Protein AF-T0HWP7-F1 (afdb_monomer)

Foldseek 3Di:
DQQQPDWDALVLLCVLLVHDSVVSVVCCVLVLADFPDFPPDDPTGGTHHLLSSLSSNQLSVVVVVVDDPVLSSQVSVLSVLLCVLCVVVLFALVLLLLLQVLQAQVVCVVVPHFDKAQPDDPPDDQDPPDDDPRSVCNRPDIDTDPDSVRSLCRSPVPDPGPDDSVSSPVSSNVSHYDCNVSSNSNSLSCCCSRPNLPDAFKKWWWAQDPVRDIDIFIDGPPPDTPPDDPDDDCVRRPHTDIGRSSVSSCSSVVGDHSLVVVLVVVQVVLCVLCVVVVFHWDWAADPDSVLHIDIGGPPDDVVVSVVSCVVVVHDDDDPPPPPDD

Mean predicted aligned error: 8.47 Å

Structure (mmCIF, N/CA/C/O backbone):
data_AF-T0HWP7-F1
#
_entry.id   AF-T0HWP7-F1
#
loop_
_atom_site.group_PDB
_atom_site.id
_atom_site.type_symbol
_atom_site.label_atom_id
_atom_site.label_alt_id
_atom_site.label_comp_id
_atom_site.label_asym_id
_atom_site.label_entity_id
_atom_site.label_seq_id
_atom_site.pdbx_PDB_ins_code
_atom_site.Cartn_x
_atom_site.Cartn_y
_atom_site.Cartn_z
_atom_site.occupancy
_atom_site.B_iso_or_equiv
_atom_site.auth_seq_id
_atom_site.auth_comp_id
_atom_site.auth_asym_id
_atom_site.auth_atom_id
_atom_site.pdbx_PDB_model_num
ATOM 1 N N . MET A 1 1 ? -1.488 -15.225 -18.944 1.00 59.91 1 MET A N 1
ATOM 2 C CA . MET A 1 1 ? -2.750 -14.907 -18.243 1.00 59.91 1 MET A CA 1
ATOM 3 C C . MET A 1 1 ? -2.489 -13.634 -17.464 1.00 59.91 1 MET A C 1
ATOM 5 O O . MET A 1 1 ? -1.463 -13.590 -16.804 1.00 59.91 1 MET A O 1
ATOM 9 N N . ASP A 1 2 ? -3.329 -12.610 -17.607 1.00 83.88 2 ASP A N 1
ATOM 10 C CA . ASP A 1 2 ? -3.208 -11.371 -16.826 1.00 83.88 2 ASP A CA 1
ATOM 11 C C . ASP A 1 2 ? -3.527 -11.678 -15.349 1.00 83.88 2 ASP A C 1
ATOM 13 O O . ASP A 1 2 ? -4.668 -12.066 -15.070 1.00 83.88 2 ASP A O 1
ATOM 17 N N . PRO A 1 3 ? -2.559 -11.558 -14.416 1.00 86.62 3 PRO A N 1
ATOM 18 C CA . PRO A 1 3 ? -2.779 -11.906 -13.016 1.00 86.62 3 PRO A CA 1
ATOM 19 C C . PRO A 1 3 ? -3.912 -11.112 -12.358 1.00 86.62 3 PRO A C 1
ATOM 21 O O . PRO A 1 3 ? -4.609 -11.613 -11.481 1.00 86.62 3 PRO A O 1
ATOM 24 N N . ILE A 1 4 ? -4.137 -9.881 -12.820 1.00 87.56 4 ILE A N 1
ATOM 25 C CA . ILE A 1 4 ? -5.037 -8.910 -12.192 1.00 87.56 4 ILE A CA 1
ATOM 26 C C . ILE A 1 4 ? -6.515 -9.240 -12.450 1.00 87.56 4 ILE A C 1
ATOM 28 O O . ILE A 1 4 ? -7.393 -8.844 -11.675 1.00 87.56 4 ILE A O 1
ATOM 32 N N . ARG A 1 5 ? -6.788 -9.951 -13.551 1.00 86.94 5 ARG A N 1
ATOM 33 C CA . ARG A 1 5 ? -8.136 -10.328 -14.015 1.00 86.94 5 ARG A CA 1
ATOM 34 C C . ARG A 1 5 ? -8.455 -11.805 -13.796 1.00 86.94 5 ARG A C 1
ATOM 36 O O . ARG A 1 5 ? -9.575 -12.234 -14.059 1.00 86.94 5 ARG A O 1
ATOM 43 N N . ALA A 1 6 ? -7.470 -12.594 -13.380 1.00 91.25 6 ALA A N 1
ATOM 44 C CA . ALA A 1 6 ? -7.630 -14.022 -13.189 1.00 91.25 6 ALA A CA 1
ATOM 45 C C . ALA A 1 6 ? -8.277 -14.351 -11.839 1.00 91.25 6 ALA A C 1
ATOM 47 O O . ALA A 1 6 ? -8.068 -13.673 -10.835 1.00 91.25 6 ALA A O 1
ATOM 48 N N . LEU A 1 7 ? -9.020 -15.457 -11.832 1.00 94.62 7 LEU A N 1
ATOM 49 C CA . LEU A 1 7 ? -9.560 -16.073 -10.632 1.00 94.62 7 LEU A CA 1
ATOM 50 C C . LEU A 1 7 ? -8.905 -17.435 -10.401 1.00 94.62 7 LEU A C 1
ATOM 52 O O . LEU A 1 7 ? -8.992 -18.353 -11.222 1.00 94.62 7 LEU A O 1
ATOM 56 N N . TYR A 1 8 ? -8.274 -17.569 -9.245 1.00 95.25 8 TYR A N 1
ATOM 57 C CA . TYR A 1 8 ? -7.445 -18.697 -8.863 1.00 95.25 8 TYR A CA 1
ATOM 58 C C . TYR A 1 8 ? -8.254 -19.737 -8.092 1.00 95.25 8 TYR A C 1
ATOM 60 O O . TYR A 1 8 ? -9.066 -19.412 -7.226 1.00 95.25 8 TYR A O 1
ATOM 68 N N . THR A 1 9 ? -8.038 -21.017 -8.391 1.00 94.56 9 THR A N 1
ATOM 69 C CA . THR A 1 9 ? -8.484 -22.104 -7.510 1.00 94.56 9 THR A CA 1
ATOM 70 C C . THR A 1 9 ? -7.652 -22.117 -6.235 1.00 94.56 9 THR A C 1
ATOM 72 O O . THR A 1 9 ? -6.517 -21.646 -6.211 1.00 94.56 9 THR A O 1
ATOM 75 N N . ARG A 1 10 ? -8.160 -22.773 -5.188 1.00 94.19 10 ARG A N 1
ATOM 76 C CA . ARG A 1 10 ? -7.383 -23.034 -3.968 1.00 94.19 10 ARG A CA 1
ATOM 77 C C . ARG A 1 10 ? -6.033 -23.710 -4.252 1.00 94.19 10 ARG A C 1
ATOM 79 O O . ARG A 1 10 ? -5.033 -23.330 -3.662 1.00 94.19 10 ARG A O 1
ATOM 86 N N . GLN A 1 11 ? -5.985 -24.653 -5.195 1.00 94.31 11 GLN A N 1
ATOM 87 C CA . GLN A 1 11 ? -4.734 -25.308 -5.591 1.00 94.31 11 GLN A CA 1
ATOM 88 C C . GLN A 1 11 ? -3.742 -24.318 -6.219 1.00 94.31 11 GLN A C 1
ATOM 90 O O . GLN A 1 11 ? -2.557 -24.355 -5.905 1.00 94.31 11 GLN A O 1
ATOM 95 N N . GLN A 1 12 ? -4.215 -23.412 -7.080 1.00 96.06 12 GLN A N 1
ATOM 96 C CA . GLN A 1 12 ? -3.364 -22.376 -7.671 1.00 96.06 12 GLN A CA 1
ATOM 97 C C . GLN A 1 12 ? -2.860 -21.391 -6.611 1.00 96.06 12 GLN A C 1
ATOM 99 O O . GLN A 1 12 ? -1.676 -21.066 -6.622 1.00 96.06 12 GLN A O 1
ATOM 104 N N . VAL A 1 13 ? -3.716 -20.986 -5.663 1.00 96.94 13 VAL A N 1
ATOM 105 C CA . VAL A 1 13 ? -3.302 -20.191 -4.493 1.00 96.94 13 VAL A CA 1
ATOM 106 C C . VAL A 1 13 ? -2.197 -20.922 -3.723 1.00 96.94 13 VAL A C 1
ATOM 108 O O . VAL A 1 13 ? -1.186 -20.312 -3.397 1.00 96.94 13 VAL A O 1
ATOM 111 N N . GLY A 1 14 ? -2.339 -22.230 -3.485 1.00 96.62 14 GLY A N 1
ATOM 112 C CA . GLY A 1 14 ? -1.339 -23.041 -2.779 1.00 96.62 14 GLY A CA 1
ATOM 113 C C . GLY A 1 14 ? 0.001 -23.113 -3.492 1.00 96.62 14 GLY A C 1
ATOM 114 O O . GLY A 1 14 ? 1.039 -22.909 -2.866 1.00 96.62 14 GLY A O 1
ATOM 115 N N . ASN A 1 15 ? -0.018 -23.309 -4.810 1.00 96.62 15 ASN A N 1
ATOM 116 C CA . ASN A 1 15 ? 1.197 -23.329 -5.621 1.00 96.62 15 ASN A CA 1
ATOM 117 C C . ASN A 1 15 ? 1.919 -21.972 -5.609 1.00 96.62 15 ASN A C 1
ATOM 119 O O . ASN A 1 15 ? 3.141 -21.937 -5.497 1.00 96.62 15 ASN A O 1
ATOM 123 N N . LEU A 1 16 ? 1.171 -20.868 -5.702 1.00 96.50 16 LEU A N 1
ATOM 124 C CA . LEU A 1 16 ? 1.720 -19.509 -5.731 1.00 96.50 16 LEU A CA 1
ATOM 125 C C . LEU A 1 16 ? 2.228 -19.049 -4.354 1.00 96.50 16 LEU A C 1
ATOM 127 O O . LEU A 1 16 ? 3.315 -18.488 -4.247 1.00 96.50 16 LEU A O 1
ATOM 131 N N . ALA A 1 17 ? 1.471 -19.316 -3.287 1.00 96.00 17 ALA A N 1
ATOM 132 C CA . ALA A 1 17 ? 1.808 -18.909 -1.921 1.00 96.00 17 ALA A CA 1
ATOM 133 C C . ALA A 1 17 ? 2.741 -19.898 -1.190 1.00 96.00 17 ALA A C 1
ATOM 135 O O . ALA A 1 17 ? 3.241 -19.593 -0.106 1.00 96.00 17 ALA A O 1
ATOM 136 N N . GLY A 1 18 ? 2.978 -21.088 -1.754 1.00 95.12 18 GLY A N 1
ATOM 137 C CA . GLY A 1 18 ? 3.768 -22.148 -1.124 1.00 95.12 18 GLY A CA 1
ATOM 138 C C . GLY A 1 18 ? 3.076 -22.764 0.097 1.00 95.12 18 GLY A C 1
ATOM 139 O O . GLY A 1 18 ? 3.716 -22.964 1.133 1.00 95.12 18 GLY A O 1
ATOM 140 N N . LEU A 1 19 ? 1.769 -23.023 -0.016 1.00 95.50 19 LEU A N 1
ATOM 141 C CA . LEU A 1 19 ? 0.903 -23.543 1.045 1.00 95.50 19 LEU A CA 1
ATOM 142 C C . LEU A 1 19 ? 0.190 -24.821 0.599 1.00 95.50 19 LEU A C 1
ATOM 144 O O . LEU A 1 19 ? -0.227 -24.946 -0.551 1.00 95.50 19 LEU A O 1
ATOM 148 N N . ASP A 1 20 ? 0.018 -25.765 1.523 1.00 94.62 20 ASP A N 1
ATOM 149 C CA . ASP A 1 20 ? -0.709 -27.002 1.258 1.00 94.62 20 ASP A CA 1
ATOM 150 C C . ASP A 1 20 ? -2.237 -26.793 1.265 1.00 94.62 20 ASP A C 1
ATOM 152 O O . ASP A 1 20 ? -2.773 -25.869 1.887 1.00 94.62 20 ASP A O 1
ATOM 156 N N . ASP A 1 21 ? -2.957 -27.689 0.584 1.00 91.75 21 ASP A N 1
ATOM 157 C CA . ASP A 1 21 ? -4.413 -27.596 0.415 1.00 91.75 21 ASP A CA 1
ATOM 158 C C . ASP A 1 21 ? -5.177 -27.667 1.749 1.00 91.75 21 ASP A C 1
ATOM 160 O O . ASP A 1 21 ? -6.214 -27.017 1.904 1.00 91.75 21 ASP A O 1
ATOM 164 N N . THR A 1 22 ? -4.648 -28.401 2.736 1.00 92.75 22 THR A N 1
ATOM 165 C CA . THR A 1 22 ? -5.267 -28.539 4.063 1.00 92.75 22 THR A CA 1
ATOM 166 C C . THR A 1 22 ? -5.213 -27.214 4.812 1.00 92.75 22 THR A C 1
ATOM 168 O O . THR A 1 22 ? -6.241 -26.763 5.325 1.00 92.75 22 THR A O 1
ATOM 171 N N . THR A 1 23 ? -4.051 -26.554 4.813 1.00 94.50 23 THR A N 1
ATOM 172 C CA . THR A 1 23 ? -3.875 -25.209 5.378 1.00 94.50 23 THR A CA 1
ATOM 173 C C . THR A 1 23 ? -4.835 -24.213 4.730 1.00 94.50 23 THR A C 1
ATOM 175 O O . THR A 1 23 ? -5.561 -23.512 5.433 1.00 94.50 23 THR A O 1
ATOM 178 N N . LEU A 1 24 ? -4.918 -24.187 3.398 1.00 94.44 24 LEU A N 1
ATOM 179 C CA . LEU A 1 24 ? -5.794 -23.247 2.692 1.00 94.44 24 LEU A CA 1
ATOM 180 C C . LEU A 1 24 ? -7.282 -23.526 2.911 1.00 94.44 24 LEU A C 1
ATOM 182 O O . LEU A 1 24 ? -8.083 -22.593 3.024 1.00 94.44 24 LEU A O 1
ATOM 186 N N . ASN A 1 25 ? -7.676 -24.799 2.978 1.00 92.19 25 ASN A N 1
ATOM 187 C CA . ASN A 1 25 ? -9.049 -25.180 3.286 1.00 92.19 25 ASN A CA 1
ATOM 188 C C . ASN A 1 25 ? -9.436 -24.737 4.701 1.00 92.19 25 ASN A C 1
ATOM 190 O O . ASN A 1 25 ? -10.521 -24.188 4.897 1.00 92.19 25 ASN A O 1
ATOM 194 N N . TYR A 1 26 ? -8.530 -24.932 5.662 1.00 93.19 26 TYR A N 1
ATOM 195 C CA . TYR A 1 26 ? -8.703 -24.465 7.030 1.00 93.19 26 TYR A CA 1
ATOM 196 C C . TYR A 1 26 ? -8.826 -22.940 7.086 1.00 93.19 26 TYR A C 1
ATOM 198 O O . TYR A 1 26 ? -9.815 -22.433 7.601 1.00 93.19 26 TYR A O 1
ATOM 206 N N . TRP A 1 27 ? -7.908 -22.199 6.466 1.00 95.31 27 TRP A N 1
ATOM 207 C CA . TRP A 1 27 ? -7.947 -20.732 6.434 1.00 95.31 27 TRP A CA 1
ATOM 208 C C . TRP A 1 27 ? -9.203 -20.174 5.774 1.00 95.31 27 TRP A C 1
ATOM 210 O O . TRP A 1 27 ? -9.768 -19.205 6.268 1.00 95.31 27 TRP A O 1
ATOM 220 N N . SER A 1 28 ? -9.689 -20.821 4.713 1.00 92.69 28 SER A N 1
ATOM 221 C CA . SER A 1 28 ? -10.958 -20.439 4.085 1.00 92.69 28 SER A CA 1
ATOM 222 C C . SER A 1 28 ? -12.162 -20.672 5.006 1.00 92.69 28 SER A C 1
ATOM 224 O O . SER A 1 28 ? -13.155 -19.961 4.912 1.00 92.69 28 SER A O 1
ATOM 226 N N . ARG A 1 29 ? -12.123 -21.701 5.866 1.00 90.62 29 ARG A N 1
ATOM 227 C CA . ARG A 1 29 ? -13.188 -21.974 6.847 1.00 90.62 29 ARG A CA 1
ATOM 228 C C . ARG A 1 29 ? -13.141 -20.998 8.020 1.00 90.62 29 ARG A C 1
ATOM 230 O O . ARG A 1 29 ? -14.188 -20.579 8.491 1.00 90.62 29 ARG A O 1
ATOM 237 N N . GLU A 1 30 ? -11.940 -20.639 8.459 1.00 90.62 30 GLU A N 1
ATOM 238 C CA . GLU A 1 30 ? -11.712 -19.711 9.571 1.00 90.62 30 GLU A CA 1
ATOM 239 C C . GLU A 1 30 ? -11.769 -18.227 9.153 1.00 90.62 30 GLU A C 1
ATOM 241 O O . GLU A 1 30 ? -11.518 -17.356 9.982 1.00 90.62 30 GLU A O 1
ATOM 246 N N . GLY A 1 31 ? -12.075 -17.929 7.883 1.00 90.75 31 GLY A N 1
ATOM 247 C CA . GLY A 1 31 ? -12.238 -16.563 7.373 1.00 90.75 31 GLY A CA 1
ATOM 248 C C . GLY A 1 31 ? -10.934 -15.798 7.119 1.00 90.75 31 GLY A C 1
ATOM 249 O O . GLY A 1 31 ? -10.976 -14.602 6.863 1.00 90.75 31 GLY A O 1
ATOM 250 N N . LEU A 1 32 ? -9.776 -16.466 7.165 1.00 95.31 32 LEU A N 1
ATOM 251 C CA . LEU A 1 32 ? -8.483 -15.841 6.855 1.00 95.31 32 LEU A CA 1
ATOM 252 C C . LEU A 1 32 ? -8.343 -15.546 5.356 1.00 95.31 32 LEU A C 1
ATOM 254 O O . LEU A 1 32 ? -7.693 -14.574 4.977 1.00 95.31 32 LEU A O 1
ATOM 258 N N . LEU A 1 33 ? -8.948 -16.392 4.518 1.00 95.19 33 LEU A N 1
ATOM 259 C CA . LEU A 1 33 ? -9.044 -16.208 3.072 1.00 95.19 33 LEU A CA 1
ATOM 260 C C . LEU A 1 33 ? -10.508 -16.165 2.660 1.00 95.19 33 LEU A C 1
ATOM 262 O O . LEU A 1 33 ? -11.283 -17.054 3.022 1.00 95.19 33 LEU A O 1
ATOM 266 N N . VAL A 1 34 ? -10.861 -15.164 1.862 1.00 94.31 34 VAL A N 1
ATOM 267 C CA . VAL A 1 34 ? -12.236 -14.925 1.426 1.00 94.31 34 VAL A CA 1
ATOM 268 C C . VAL A 1 34 ? -12.316 -15.163 -0.080 1.00 94.31 34 VAL A C 1
ATOM 270 O O . VAL A 1 34 ? -11.575 -14.533 -0.829 1.00 94.31 34 VAL A O 1
ATOM 273 N N . PRO A 1 35 ? -13.155 -16.094 -0.565 1.00 93.12 35 PRO A N 1
ATOM 274 C CA . PRO A 1 35 ? -13.319 -16.286 -1.999 1.00 93.12 35 PRO A CA 1
ATOM 275 C C . PRO A 1 35 ? -14.031 -15.081 -2.626 1.00 93.12 35 PRO A C 1
ATOM 277 O O . PRO A 1 35 ? -15.048 -14.625 -2.111 1.00 93.12 35 PRO A O 1
ATOM 280 N N . THR A 1 36 ? -13.519 -14.612 -3.761 1.00 91.25 36 THR A N 1
ATOM 281 C CA . THR A 1 36 ? -14.134 -13.563 -4.587 1.00 91.25 36 THR A CA 1
ATOM 282 C C . THR A 1 36 ? -15.396 -14.084 -5.279 1.00 91.25 36 THR A C 1
ATOM 284 O O . THR A 1 36 ? -16.384 -13.367 -5.397 1.00 91.25 36 THR A O 1
ATOM 287 N N . GLU A 1 37 ? -15.386 -15.352 -5.704 1.00 87.56 37 GLU A N 1
ATOM 288 C CA . GLU A 1 37 ? -16.535 -16.007 -6.334 1.00 87.56 37 GLU A CA 1
ATOM 289 C C . GLU A 1 37 ? -16.709 -17.461 -5.870 1.00 87.56 37 GLU A C 1
ATOM 291 O O . GLU A 1 37 ? -15.764 -18.156 -5.473 1.00 87.56 37 GLU A O 1
ATOM 296 N N . GLY A 1 38 ? -17.947 -17.943 -5.990 1.00 81.94 38 GLY A N 1
ATOM 297 C CA . GLY A 1 38 ? -18.329 -19.319 -5.696 1.00 81.94 38 GLY A CA 1
ATOM 298 C C . GLY A 1 38 ? -18.411 -19.645 -4.202 1.00 81.94 38 GLY A C 1
ATOM 299 O O . GLY A 1 38 ? -18.371 -18.777 -3.337 1.00 81.94 38 GLY A O 1
ATOM 300 N N . GLY A 1 39 ? -18.566 -20.931 -3.880 1.00 66.25 39 GLY A N 1
ATOM 301 C CA . GLY A 1 39 ? -18.671 -21.402 -2.493 1.00 66.25 39 GLY A CA 1
ATOM 302 C C . GLY A 1 39 ? -20.087 -21.420 -1.903 1.00 66.25 39 GLY A C 1
ATOM 303 O O . GLY A 1 39 ? -20.254 -21.902 -0.782 1.00 66.25 39 GLY A O 1
ATOM 304 N N . SER A 1 40 ? -21.104 -20.984 -2.652 1.00 59.75 40 SER A N 1
ATOM 305 C CA . SER A 1 40 ? -22.521 -21.198 -2.343 1.00 59.75 40 SER A CA 1
ATOM 306 C C . SER A 1 40 ? -23.052 -22.428 -3.101 1.00 59.75 40 SER A C 1
ATOM 308 O O . SER A 1 40 ? -23.229 -22.415 -4.316 1.00 59.75 40 SER A O 1
ATOM 310 N N . GLY A 1 41 ? -23.293 -23.528 -2.380 1.00 58.16 41 GLY A N 1
ATOM 311 C CA . GLY A 1 41 ? -23.920 -24.744 -2.921 1.00 58.16 41 GLY A CA 1
ATOM 312 C C . GLY A 1 41 ? -22.966 -25.847 -3.408 1.00 58.16 41 GLY A C 1
ATOM 313 O O . GLY A 1 41 ? -21.743 -25.704 -3.454 1.00 58.16 41 GLY A O 1
ATOM 314 N N . ARG A 1 42 ? -23.546 -27.009 -3.742 1.00 46.06 42 ARG A N 1
ATOM 315 C CA . ARG A 1 42 ? -22.821 -28.211 -4.196 1.00 46.06 42 ARG A CA 1
ATOM 316 C C . ARG A 1 42 ? -22.294 -27.990 -5.622 1.00 46.06 42 ARG A C 1
ATOM 318 O O . ARG A 1 42 ? -23.080 -27.724 -6.520 1.00 46.06 42 ARG A O 1
ATOM 325 N N . GLY A 1 43 ? -20.980 -28.119 -5.823 1.00 63.41 43 GLY A N 1
ATOM 326 C CA . GLY A 1 43 ? -20.327 -27.989 -7.139 1.00 63.41 43 GLY A CA 1
ATOM 327 C C . GLY A 1 43 ? -19.787 -26.593 -7.477 1.00 63.41 43 GLY A C 1
ATOM 328 O O . GLY A 1 43 ? -19.094 -26.441 -8.478 1.00 63.41 43 GLY A O 1
ATOM 329 N N . SER A 1 44 ? -20.035 -25.583 -6.635 1.00 75.00 44 SER A N 1
ATOM 330 C CA . SER A 1 44 ? -19.475 -24.239 -6.815 1.00 75.00 44 SER A CA 1
ATOM 331 C C . SER A 1 44 ? -18.075 -24.153 -6.202 1.00 75.00 44 SER A C 1
ATOM 333 O O . SER A 1 44 ? -17.908 -24.032 -4.986 1.00 75.00 44 SER A O 1
ATOM 335 N N . HIS A 1 45 ? -17.046 -24.265 -7.042 1.00 84.81 45 HIS A N 1
ATOM 336 C CA . HIS A 1 45 ? -15.658 -24.164 -6.597 1.00 84.81 45 HIS A CA 1
ATOM 337 C C . HIS A 1 45 ? -15.320 -22.728 -6.187 1.00 84.81 45 HIS A C 1
ATOM 339 O O . HIS A 1 45 ? -15.509 -21.802 -6.970 1.00 84.81 45 HIS A O 1
ATOM 345 N N . ARG A 1 46 ? -14.764 -22.562 -4.980 1.00 91.38 46 ARG A N 1
ATOM 346 C CA . ARG A 1 46 ? -14.245 -21.277 -4.492 1.00 91.38 46 ARG A CA 1
ATOM 347 C C . ARG A 1 46 ? -13.137 -20.755 -5.404 1.00 91.38 46 ARG A C 1
ATOM 349 O O . ARG A 1 46 ? -12.221 -21.504 -5.762 1.00 91.38 46 ARG A O 1
ATOM 356 N N . ARG A 1 47 ? -13.224 -19.471 -5.727 1.00 94.19 47 ARG A N 1
ATOM 357 C CA . ARG A 1 47 ? -12.280 -18.735 -6.560 1.00 94.19 47 ARG A CA 1
ATOM 358 C C . ARG A 1 47 ? -11.776 -17.505 -5.823 1.00 94.19 47 ARG A C 1
ATOM 360 O O . ARG A 1 47 ? -12.538 -16.863 -5.112 1.00 94.19 47 ARG A O 1
ATOM 367 N N . PHE A 1 48 ? -10.501 -17.199 -6.002 1.00 95.38 48 PHE A N 1
ATOM 368 C CA . PHE A 1 48 ? -9.794 -16.141 -5.288 1.00 95.38 48 PHE A CA 1
ATOM 369 C C . PHE A 1 48 ? -9.144 -15.205 -6.299 1.00 95.38 48 PHE A C 1
ATOM 371 O O . PHE A 1 48 ? -8.572 -15.682 -7.275 1.00 95.38 48 PHE A O 1
ATOM 378 N N . ASP A 1 49 ? -9.220 -13.900 -6.092 1.00 95.50 49 ASP A N 1
ATOM 379 C CA . ASP A 1 49 ? -8.438 -12.941 -6.871 1.00 95.50 49 ASP A CA 1
ATOM 380 C C . ASP A 1 49 ? -6.963 -12.901 -6.423 1.00 95.50 49 ASP A C 1
ATOM 382 O O . ASP A 1 49 ? -6.538 -13.586 -5.486 1.00 95.50 49 ASP A O 1
ATOM 386 N N . PHE A 1 50 ? -6.158 -12.093 -7.112 1.00 96.00 50 PHE A N 1
ATOM 387 C CA . PHE A 1 50 ? -4.738 -11.942 -6.801 1.00 96.00 50 PHE A CA 1
ATOM 388 C C . PHE A 1 50 ? -4.475 -11.313 -5.419 1.00 96.00 50 PHE A C 1
ATOM 390 O O . PHE A 1 50 ? -3.427 -11.573 -4.828 1.00 96.00 50 PHE A O 1
ATOM 397 N N . VAL A 1 51 ? -5.405 -10.511 -4.882 1.00 96.62 51 VAL A N 1
ATOM 398 C CA . VAL A 1 51 ? -5.251 -9.876 -3.562 1.00 96.62 51 VAL A CA 1
ATOM 399 C C . VAL A 1 51 ? -5.287 -10.957 -2.490 1.00 96.62 51 VAL A C 1
ATOM 401 O O . VAL A 1 51 ? -4.429 -10.994 -1.611 1.00 96.62 51 VAL A O 1
ATOM 404 N N . GLN A 1 52 ? -6.206 -11.915 -2.618 1.00 97.25 52 GLN A N 1
ATOM 405 C CA . GLN A 1 52 ? -6.276 -13.073 -1.728 1.00 97.25 52 GLN A CA 1
ATOM 406 C C . GLN A 1 52 ? -5.046 -13.983 -1.842 1.00 97.25 52 GLN A C 1
ATOM 408 O O . GLN A 1 52 ? -4.616 -14.555 -0.839 1.00 97.25 52 GLN A O 1
ATOM 413 N N . VAL A 1 53 ? -4.434 -14.096 -3.028 1.00 97.75 53 VAL A N 1
ATOM 414 C CA . VAL A 1 53 ? -3.144 -14.796 -3.190 1.00 97.75 53 VAL A CA 1
ATOM 415 C C . VAL A 1 53 ? -2.038 -14.078 -2.402 1.00 97.75 53 VAL A C 1
ATOM 417 O O . VAL A 1 53 ? -1.280 -14.735 -1.687 1.00 97.75 53 VAL A O 1
ATOM 420 N N . ASN A 1 54 ? -1.975 -12.744 -2.468 1.00 97.69 54 ASN A N 1
ATOM 421 C CA . ASN A 1 54 ? -0.998 -11.946 -1.717 1.00 97.69 54 ASN A CA 1
ATOM 422 C C . ASN A 1 54 ? -1.202 -12.071 -0.202 1.00 97.69 54 ASN A C 1
ATOM 424 O O . ASN A 1 54 ? -0.241 -12.316 0.531 1.00 97.69 54 ASN A O 1
ATOM 428 N N . ILE A 1 55 ? -2.453 -12.002 0.264 1.00 98.00 55 ILE A N 1
ATOM 429 C CA . ILE A 1 55 ? -2.812 -12.238 1.670 1.00 98.00 55 ILE A CA 1
ATOM 430 C C . ILE A 1 55 ? -2.364 -13.637 2.111 1.00 98.00 55 ILE A C 1
ATOM 432 O O . ILE A 1 55 ? -1.723 -13.776 3.154 1.00 98.00 55 ILE A O 1
ATOM 436 N N . ALA A 1 56 ? -2.633 -14.674 1.310 1.00 98.06 56 ALA A N 1
ATOM 437 C CA . ALA A 1 56 ? -2.206 -16.038 1.617 1.00 98.06 56 ALA A CA 1
ATOM 438 C C . ALA A 1 56 ? -0.679 -16.147 1.747 1.00 98.06 56 ALA A C 1
ATOM 440 O O . ALA A 1 56 ? -0.187 -16.771 2.686 1.00 98.06 56 ALA A O 1
ATOM 441 N N . ALA A 1 57 ? 0.080 -15.516 0.848 1.00 97.75 57 ALA A N 1
ATOM 442 C CA . ALA A 1 57 ? 1.539 -15.532 0.888 1.00 97.75 57 ALA A CA 1
ATOM 443 C C . ALA A 1 57 ? 2.106 -14.828 2.135 1.00 97.75 57 ALA A C 1
ATOM 445 O O . ALA A 1 57 ? 3.023 -15.355 2.773 1.00 97.75 57 ALA A O 1
ATOM 446 N N . ILE A 1 58 ? 1.528 -13.684 2.520 1.00 97.31 58 ILE A N 1
ATOM 447 C CA . ILE A 1 58 ? 1.886 -12.936 3.736 1.00 97.31 58 ILE A CA 1
ATOM 448 C C . ILE A 1 58 ? 1.598 -13.767 4.991 1.00 97.31 58 ILE A C 1
ATOM 450 O O . ILE A 1 58 ? 2.504 -14.012 5.791 1.00 97.31 58 ILE A O 1
ATOM 454 N N . LEU A 1 59 ? 0.371 -14.278 5.136 1.00 97.44 59 LEU A N 1
ATOM 455 C CA . LEU A 1 59 ? -0.008 -15.145 6.259 1.00 97.44 59 LEU A CA 1
ATOM 456 C C . LEU A 1 59 ? 0.848 -16.421 6.295 1.00 97.44 59 LEU A C 1
ATOM 458 O O . LEU A 1 59 ? 1.187 -16.922 7.368 1.00 97.44 59 LEU A O 1
ATOM 462 N N . GLY A 1 60 ? 1.254 -16.925 5.127 1.00 96.38 60 GLY A N 1
ATOM 463 C CA . GLY A 1 60 ? 2.168 -18.054 4.986 1.00 96.38 60 GLY A CA 1
ATOM 464 C C . GLY A 1 60 ? 3.534 -17.800 5.613 1.00 96.38 60 GLY A C 1
ATOM 465 O O . GLY A 1 60 ? 4.068 -18.692 6.274 1.00 96.38 60 GLY A O 1
ATOM 466 N N . GLN A 1 61 ? 4.080 -16.589 5.464 1.00 95.25 61 GLN A N 1
ATOM 467 C CA . GLN A 1 61 ? 5.319 -16.209 6.146 1.00 95.25 61 GLN A CA 1
ATOM 468 C C . GLN A 1 61 ? 5.105 -16.069 7.653 1.00 95.25 61 GLN A C 1
ATOM 470 O O . GLN A 1 61 ? 5.869 -16.633 8.430 1.00 95.25 61 GLN A O 1
ATOM 475 N N . LEU A 1 62 ? 4.030 -15.405 8.081 1.00 94.38 62 LEU A N 1
ATOM 476 C CA . LEU A 1 62 ? 3.713 -15.220 9.501 1.00 94.38 62 LEU A CA 1
ATOM 477 C C . LEU A 1 62 ? 3.529 -16.544 10.251 1.00 94.38 62 LEU A C 1
ATOM 479 O O . LEU A 1 62 ? 4.041 -16.712 11.357 1.00 94.38 62 LEU A O 1
ATOM 483 N N . ARG A 1 63 ? 2.895 -17.535 9.619 1.00 93.81 63 ARG A N 1
ATOM 484 C CA . ARG A 1 63 ? 2.784 -18.889 10.173 1.00 93.81 63 ARG A CA 1
ATOM 485 C C . ARG A 1 63 ? 4.153 -19.529 10.428 1.00 93.81 63 ARG A C 1
ATOM 487 O O . ARG A 1 63 ? 4.306 -20.252 11.409 1.00 93.81 63 ARG A O 1
ATOM 494 N N . ARG A 1 64 ? 5.152 -19.285 9.569 1.00 91.62 64 ARG A N 1
ATOM 495 C CA . ARG A 1 64 ? 6.516 -19.830 9.732 1.00 91.62 64 ARG A CA 1
ATOM 496 C C . ARG A 1 64 ? 7.246 -19.229 10.932 1.00 91.62 64 ARG A C 1
ATOM 498 O O . ARG A 1 64 ? 8.093 -19.905 11.503 1.00 91.62 64 ARG A O 1
ATOM 505 N N . PHE A 1 65 ? 6.869 -18.021 11.349 1.00 89.12 65 PHE A N 1
ATOM 506 C CA . PHE A 1 65 ? 7.325 -17.402 12.597 1.00 89.12 65 PHE A CA 1
ATOM 507 C C . PHE A 1 65 ? 6.591 -17.925 13.846 1.00 89.12 65 PHE A C 1
ATOM 509 O O . PHE A 1 65 ? 6.828 -17.439 14.947 1.00 89.12 65 PHE A O 1
ATOM 516 N N . GLY A 1 66 ? 5.714 -18.926 13.704 1.00 89.06 66 GLY A N 1
ATOM 517 C CA . GLY A 1 66 ? 5.049 -19.582 14.830 1.00 89.06 66 GLY A CA 1
ATOM 518 C C . GLY A 1 66 ? 3.807 -18.857 15.346 1.00 89.06 66 GLY A C 1
ATOM 519 O O . GLY A 1 66 ? 3.330 -19.180 16.434 1.00 89.06 66 GLY A O 1
ATOM 520 N N . LEU A 1 67 ? 3.256 -17.901 14.588 1.00 90.62 67 LEU A N 1
ATOM 521 C CA . LEU A 1 67 ? 2.042 -17.196 15.001 1.00 90.62 67 LEU A CA 1
ATOM 522 C C . LEU A 1 67 ? 0.874 -18.175 15.094 1.00 90.62 67 LEU A C 1
ATOM 524 O O . LEU A 1 67 ? 0.592 -18.942 14.168 1.00 90.62 67 LEU A O 1
ATOM 528 N N . ASN A 1 68 ? 0.178 -18.139 16.230 1.00 89.31 68 ASN A N 1
ATOM 529 C CA . ASN A 1 68 ? -1.003 -18.963 16.428 1.00 89.31 68 ASN A CA 1
ATOM 530 C C . ASN A 1 68 ? -2.162 -18.476 15.539 1.00 89.31 68 ASN A C 1
ATOM 532 O O . ASN A 1 68 ? -2.180 -17.349 15.041 1.00 89.31 68 ASN A O 1
ATOM 536 N N . ILE A 1 69 ? -3.162 -19.338 15.349 1.00 89.69 69 ILE A N 1
ATOM 537 C CA . ILE A 1 69 ? -4.281 -19.041 14.450 1.00 89.69 69 ILE A CA 1
ATOM 538 C C . ILE A 1 69 ? -5.128 -17.843 14.895 1.00 89.69 69 ILE A C 1
ATOM 540 O O . ILE A 1 69 ? -5.672 -17.158 14.037 1.00 89.69 69 ILE A O 1
ATOM 544 N N . SER A 1 70 ? -5.236 -17.576 16.200 1.00 90.12 70 SER A N 1
ATOM 545 C CA . SER A 1 70 ? -6.011 -16.442 16.721 1.00 90.12 70 SER A CA 1
ATOM 546 C C . SER A 1 70 ? -5.376 -15.117 16.298 1.00 90.12 70 SER A C 1
ATOM 548 O O . SER A 1 70 ? -6.030 -14.270 15.694 1.00 90.12 70 SER A O 1
ATOM 550 N N . ILE A 1 71 ? -4.063 -14.999 16.503 1.00 91.50 71 ILE A N 1
ATOM 551 C CA . ILE A 1 71 ? -3.258 -13.839 16.106 1.00 91.50 71 ILE A CA 1
ATOM 552 C C . ILE A 1 71 ? -3.263 -13.678 14.579 1.00 91.50 71 ILE A C 1
ATOM 554 O O . ILE A 1 71 ? -3.481 -12.585 14.061 1.00 91.50 71 ILE A O 1
ATOM 558 N N . MET A 1 72 ? -3.103 -14.775 13.829 1.00 93.75 72 MET A N 1
ATOM 559 C CA . MET A 1 72 ? -3.208 -14.719 12.366 1.00 93.75 72 MET A CA 1
ATOM 560 C C . MET A 1 72 ? -4.600 -14.289 11.892 1.00 93.75 72 MET A C 1
ATOM 562 O O . MET A 1 72 ? -4.702 -13.605 10.880 1.00 93.75 72 MET A O 1
ATOM 566 N N . ARG A 1 73 ? -5.672 -14.668 12.601 1.00 93.88 73 ARG A N 1
ATOM 567 C CA . ARG A 1 73 ? -7.044 -14.264 12.269 1.00 93.88 73 ARG A CA 1
ATOM 568 C C . ARG A 1 73 ? -7.263 -12.775 12.491 1.00 93.88 73 ARG A C 1
ATOM 570 O O . ARG A 1 73 ? -7.860 -12.140 11.627 1.00 93.88 73 ARG A O 1
ATOM 577 N N . SER A 1 74 ? -6.779 -12.216 13.603 1.00 93.25 74 SER A N 1
ATOM 578 C CA . SER A 1 74 ? -6.907 -10.773 13.840 1.00 93.25 74 SER A CA 1
ATOM 579 C C . SER A 1 74 ? -6.135 -9.975 12.788 1.00 93.25 74 SER A C 1
ATOM 581 O O . SER A 1 74 ? -6.661 -8.999 12.259 1.00 93.25 74 SER A O 1
ATOM 583 N N . PHE A 1 75 ? -4.949 -10.448 12.383 1.00 95.69 75 PHE A N 1
ATOM 584 C CA . PHE A 1 75 ? -4.203 -9.810 11.298 1.00 95.69 75 PHE A CA 1
ATOM 585 C C . PHE A 1 75 ? -4.907 -9.953 9.951 1.00 95.69 75 PHE A C 1
ATOM 587 O O . PHE A 1 75 ? -5.036 -8.987 9.205 1.00 95.69 75 PHE A O 1
ATOM 594 N N . ALA A 1 76 ? -5.410 -11.152 9.645 1.00 96.62 76 ALA A N 1
ATOM 595 C CA . ALA A 1 76 ? -6.157 -11.394 8.422 1.00 96.62 76 ALA A CA 1
ATOM 596 C C . ALA A 1 76 ? -7.381 -10.479 8.333 1.00 96.62 76 ALA A C 1
ATOM 598 O O . ALA A 1 76 ? -7.628 -9.943 7.265 1.00 96.62 76 ALA A O 1
ATOM 599 N N . SER A 1 77 ? -8.092 -10.223 9.435 1.00 95.38 77 SER A N 1
ATOM 600 C CA . SER A 1 77 ? -9.211 -9.272 9.448 1.00 95.38 77 SER A CA 1
ATOM 601 C C . SER A 1 77 ? -8.801 -7.886 8.943 1.00 95.38 77 SER A C 1
ATOM 603 O O . SER A 1 77 ? -9.516 -7.302 8.134 1.00 95.38 77 SER A O 1
ATOM 605 N N . LEU A 1 78 ? -7.634 -7.387 9.361 1.00 95.56 78 LEU A N 1
ATOM 606 C CA . LEU A 1 78 ? -7.101 -6.103 8.902 1.00 95.56 78 LEU A CA 1
ATOM 607 C C . LEU A 1 78 ? -6.735 -6.136 7.406 1.00 95.56 78 LEU A C 1
ATOM 609 O O . LEU A 1 78 ? -7.036 -5.199 6.668 1.00 95.56 78 LEU A O 1
ATOM 613 N N . LEU A 1 79 ? -6.137 -7.235 6.935 1.00 97.31 79 LEU A N 1
ATOM 614 C CA . LEU A 1 79 ? -5.832 -7.429 5.512 1.00 97.31 79 LEU A CA 1
ATOM 615 C C . LEU A 1 79 ? -7.101 -7.527 4.650 1.00 97.31 79 LEU A C 1
ATOM 617 O O . LEU A 1 79 ? -7.135 -6.997 3.541 1.00 97.31 79 LEU A O 1
ATOM 621 N N . GLN A 1 80 ? -8.142 -8.197 5.147 1.00 96.75 80 GLN A N 1
ATOM 622 C CA . GLN A 1 80 ? -9.424 -8.324 4.454 1.00 96.75 80 GLN A CA 1
ATOM 623 C C . GLN A 1 80 ? -10.163 -6.986 4.411 1.00 96.75 80 GLN A C 1
ATOM 625 O O . GLN A 1 80 ? -10.746 -6.640 3.387 1.00 96.75 80 GLN A O 1
ATOM 630 N N . GLU A 1 81 ? -10.091 -6.196 5.481 1.00 95.75 81 GLU A N 1
ATOM 631 C CA . GLU A 1 81 ? -10.619 -4.834 5.494 1.00 95.75 81 GLU A CA 1
ATOM 632 C C . GLU A 1 81 ? -9.920 -3.946 4.455 1.00 95.75 81 GLU A C 1
ATOM 634 O O . GLU A 1 81 ? -10.586 -3.230 3.704 1.00 95.75 81 GLU A O 1
ATOM 639 N N . ALA A 1 82 ? -8.595 -4.055 4.341 1.00 96.38 82 ALA A N 1
ATOM 640 C CA . ALA A 1 82 ? -7.827 -3.375 3.304 1.00 96.38 82 ALA A CA 1
ATOM 641 C C . ALA A 1 82 ? -8.237 -3.824 1.893 1.00 96.38 82 ALA A C 1
ATOM 643 O O . ALA A 1 82 ? -8.510 -2.991 1.029 1.00 96.38 82 ALA A O 1
ATOM 644 N N . ALA A 1 83 ? -8.358 -5.134 1.661 1.00 95.50 83 ALA A N 1
ATOM 645 C CA . ALA A 1 83 ? -8.828 -5.670 0.386 1.00 95.50 83 ALA A CA 1
ATOM 646 C C . ALA A 1 83 ? -10.236 -5.164 0.024 1.00 95.50 83 ALA A C 1
ATOM 648 O O . ALA A 1 83 ? -10.490 -4.806 -1.127 1.00 95.50 83 ALA A O 1
ATOM 649 N N . GLN A 1 84 ? -11.138 -5.083 1.005 1.00 94.44 84 GLN A N 1
ATOM 650 C CA . GLN A 1 84 ? -12.498 -4.594 0.806 1.00 94.44 84 GLN A CA 1
ATOM 651 C C . GLN A 1 84 ? -12.526 -3.100 0.464 1.00 94.44 84 GLN A C 1
ATOM 653 O O . GLN A 1 84 ? -13.258 -2.708 -0.449 1.00 94.44 84 GLN A O 1
ATOM 658 N N . LEU A 1 85 ? -11.717 -2.287 1.157 1.00 93.94 85 LEU A N 1
ATOM 659 C CA . LEU A 1 85 ? -11.620 -0.837 0.963 1.00 93.94 85 LEU A CA 1
ATOM 660 C C . LEU A 1 85 ? -11.295 -0.477 -0.493 1.00 93.94 85 LEU A C 1
ATOM 662 O O . LEU A 1 85 ? -11.922 0.418 -1.051 1.00 93.94 85 LEU A O 1
ATOM 666 N N . GLY A 1 86 ? -10.365 -1.198 -1.122 1.00 89.38 86 GLY A N 1
ATOM 667 C CA . GLY A 1 86 ? -9.951 -0.942 -2.503 1.00 89.38 86 GLY A CA 1
ATOM 668 C C . GLY A 1 86 ? -10.554 -1.874 -3.558 1.00 89.38 86 GLY A C 1
ATOM 669 O O . GLY A 1 86 ? -10.151 -1.825 -4.720 1.00 89.38 86 GLY A O 1
ATOM 670 N N . SER A 1 87 ? -11.524 -2.718 -3.194 1.00 89.12 87 SER A N 1
ATOM 671 C CA . SER A 1 87 ? -12.111 -3.732 -4.089 1.00 89.12 87 SER A CA 1
ATOM 672 C C . SER A 1 87 ? -12.677 -3.156 -5.396 1.00 89.12 87 SER A C 1
ATOM 674 O O . SER A 1 87 ? -12.558 -3.784 -6.449 1.00 89.12 87 SER A O 1
ATOM 676 N N . ALA A 1 88 ? -1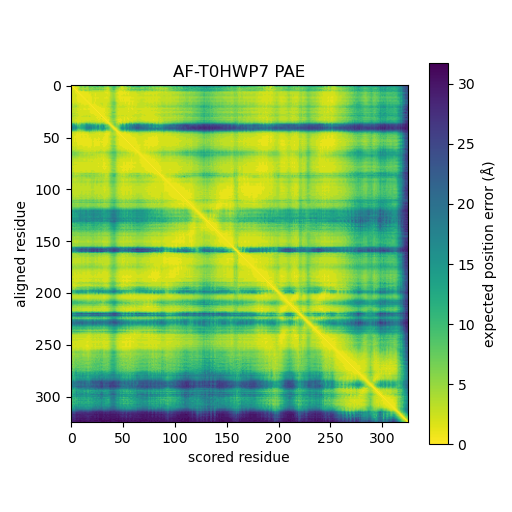3.230 -1.940 -5.349 1.00 86.44 88 ALA A N 1
ATOM 677 C CA . ALA A 1 88 ? -13.773 -1.236 -6.511 1.00 86.44 88 ALA A CA 1
ATOM 678 C C . ALA A 1 88 ? -12.699 -0.594 -7.411 1.00 86.44 88 ALA A C 1
ATOM 680 O O . ALA A 1 88 ? -13.010 -0.220 -8.539 1.00 86.44 88 ALA A O 1
ATOM 681 N N . ARG A 1 89 ? -11.446 -0.486 -6.937 1.00 86.62 89 ARG A N 1
ATOM 682 C CA . ARG A 1 89 ? -10.299 0.088 -7.669 1.00 86.62 89 ARG A CA 1
ATOM 683 C C . ARG A 1 89 ? -10.612 1.457 -8.298 1.00 86.62 89 ARG A C 1
ATOM 685 O O . ARG A 1 89 ? -10.252 1.709 -9.440 1.00 86.62 89 ARG A O 1
ATOM 692 N N . GLU A 1 90 ? -11.291 2.322 -7.542 1.00 91.31 90 GLU A N 1
ATOM 693 C CA . GLU A 1 90 ? -11.806 3.622 -8.013 1.00 91.31 90 GLU A CA 1
ATOM 694 C C . GLU A 1 90 ? -10.706 4.639 -8.358 1.00 91.31 90 GLU A C 1
ATOM 696 O O . GLU A 1 90 ? -10.924 5.502 -9.203 1.00 91.31 90 GLU A O 1
ATOM 701 N N . ILE A 1 91 ? -9.540 4.523 -7.719 1.00 92.19 91 ILE A N 1
ATOM 702 C CA . ILE A 1 91 ? -8.345 5.349 -7.937 1.00 92.19 91 ILE A CA 1
ATOM 703 C C . ILE A 1 91 ? -7.089 4.468 -7.972 1.00 92.19 91 ILE A C 1
ATOM 705 O O . ILE A 1 91 ? -7.121 3.291 -7.587 1.00 92.19 91 ILE A O 1
ATOM 709 N N . HIS A 1 92 ? -5.969 5.034 -8.407 1.00 89.62 92 HIS A N 1
ATOM 710 C CA . HIS A 1 92 ? -4.660 4.399 -8.371 1.00 89.62 92 HIS A CA 1
ATOM 711 C C . HIS A 1 92 ? -4.269 3.983 -6.935 1.00 89.62 92 HIS A C 1
ATOM 713 O O . HIS A 1 92 ? -4.510 4.732 -5.982 1.00 89.62 92 HIS A O 1
ATOM 719 N N . PRO A 1 93 ? -3.620 2.816 -6.731 1.00 88.69 93 PRO A N 1
ATOM 720 C CA . PRO A 1 93 ? -3.267 2.307 -5.400 1.00 88.69 93 PRO A CA 1
ATOM 721 C C . PRO A 1 93 ? -2.482 3.273 -4.506 1.00 88.69 93 PRO A C 1
ATOM 723 O O . PRO A 1 93 ? -2.713 3.305 -3.299 1.00 88.69 93 PRO A O 1
ATOM 726 N N . SER A 1 94 ? -1.598 4.096 -5.084 1.00 84.50 94 SER A N 1
ATOM 727 C CA . SER A 1 94 ? -0.833 5.116 -4.341 1.00 84.50 94 SER A CA 1
ATOM 728 C C . SER A 1 94 ? -1.704 6.179 -3.682 1.00 84.50 94 SER A C 1
ATOM 730 O O . SER A 1 94 ? -1.284 6.804 -2.710 1.00 84.50 94 SER A O 1
ATOM 732 N N . ASN A 1 95 ? -2.909 6.393 -4.207 1.00 90.19 95 ASN A N 1
ATOM 733 C CA . ASN A 1 95 ? -3.753 7.512 -3.822 1.00 90.19 95 ASN A CA 1
ATOM 734 C C . ASN A 1 95 ? -4.743 7.140 -2.718 1.00 90.19 95 ASN A C 1
ATOM 736 O O . ASN A 1 95 ? -5.307 8.032 -2.093 1.00 90.19 95 ASN A O 1
ATOM 740 N N . TYR A 1 96 ? -4.896 5.853 -2.386 1.00 92.56 96 TYR A N 1
ATOM 741 C CA . TYR A 1 96 ? -5.764 5.424 -1.284 1.00 92.56 96 TYR A CA 1
ATOM 742 C C . TYR A 1 96 ? -5.281 5.924 0.079 1.00 92.56 96 TYR A C 1
ATOM 744 O O . TYR A 1 96 ? -6.092 6.405 0.869 1.00 92.56 96 TYR A O 1
ATOM 752 N N . GLN A 1 97 ? -3.973 5.864 0.360 1.00 91.06 97 GLN A N 1
ATOM 753 C CA . GLN A 1 97 ? -3.435 6.406 1.614 1.00 91.06 97 GLN A CA 1
ATOM 754 C C . GLN A 1 97 ? -3.683 7.919 1.704 1.00 91.06 97 GLN A C 1
ATOM 756 O O . GLN A 1 97 ? -4.036 8.437 2.762 1.00 91.06 97 GLN A O 1
ATOM 761 N N . THR A 1 98 ? -3.528 8.626 0.586 1.00 91.94 98 THR A N 1
ATOM 762 C CA . THR A 1 98 ? -3.776 10.067 0.502 1.00 91.94 98 THR A CA 1
ATOM 763 C C . THR A 1 98 ? -5.253 10.402 0.675 1.00 91.94 98 THR A C 1
ATOM 765 O O . THR A 1 98 ? -5.568 11.301 1.447 1.00 91.94 98 THR A O 1
ATOM 768 N N . ALA A 1 99 ? -6.155 9.644 0.048 1.00 94.50 99 ALA A N 1
ATOM 769 C CA . ALA A 1 99 ? -7.594 9.785 0.235 1.00 94.50 99 ALA A CA 1
ATOM 770 C C . ALA A 1 99 ? -7.995 9.564 1.703 1.00 94.50 99 ALA A C 1
ATOM 772 O O . ALA A 1 99 ? -8.733 10.368 2.264 1.00 94.50 99 ALA A O 1
ATOM 773 N N . ALA A 1 100 ? -7.456 8.533 2.362 1.00 95.19 100 ALA A N 1
ATOM 774 C CA . ALA A 1 100 ? -7.709 8.291 3.782 1.00 95.19 100 ALA A CA 1
ATOM 775 C C . ALA A 1 100 ? -7.176 9.426 4.675 1.00 95.19 100 ALA A C 1
ATOM 777 O O . ALA A 1 100 ? -7.868 9.861 5.594 1.00 95.19 100 ALA A O 1
ATOM 778 N N . HIS A 1 101 ? -5.982 9.955 4.380 1.00 94.44 101 HIS A N 1
ATOM 779 C CA . HIS A 1 101 ? -5.428 11.093 5.116 1.00 94.44 101 HIS A CA 1
ATOM 780 C C . HIS A 1 101 ? -6.283 12.355 4.952 1.00 94.44 101 HIS A C 1
ATOM 782 O O . HIS A 1 101 ? -6.571 13.050 5.929 1.00 94.44 101 HIS A O 1
ATOM 788 N N . LEU A 1 102 ? -6.725 12.630 3.722 1.00 96.06 102 LEU A N 1
ATOM 789 C CA . LEU A 1 102 ? -7.630 13.732 3.419 1.00 96.06 102 LEU A CA 1
ATOM 790 C C . LEU A 1 102 ? -8.951 13.582 4.182 1.00 96.06 102 LEU A C 1
ATOM 792 O O . LEU A 1 102 ? -9.383 14.536 4.822 1.00 96.06 102 LEU A O 1
ATOM 796 N N . ALA A 1 103 ? -9.546 12.386 4.197 1.00 97.38 103 ALA A N 1
ATOM 797 C CA . ALA A 1 103 ? -10.785 12.111 4.923 1.00 97.38 103 ALA A CA 1
ATOM 798 C C . ALA A 1 103 ? -10.666 12.432 6.423 1.00 97.38 103 ALA A C 1
ATOM 800 O O . ALA A 1 103 ? -11.539 13.084 6.998 1.00 97.38 103 ALA A O 1
ATOM 801 N N . THR A 1 104 ? -9.554 12.043 7.055 1.00 96.81 104 THR A N 1
ATOM 802 C CA . THR A 1 104 ? -9.266 12.383 8.457 1.00 96.81 104 THR A CA 1
ATOM 803 C C . THR A 1 104 ? -9.158 13.890 8.665 1.00 96.81 104 THR A C 1
ATOM 805 O O . THR A 1 104 ? -9.754 14.430 9.599 1.00 96.81 104 THR A O 1
ATOM 808 N N . LYS A 1 105 ? -8.425 14.595 7.798 1.00 97.00 105 LYS A N 1
ATOM 809 C CA . LYS A 1 105 ? -8.211 16.045 7.912 1.00 97.00 105 LYS A CA 1
ATOM 810 C C . LYS A 1 105 ? -9.500 16.834 7.696 1.00 97.00 105 LYS A C 1
ATOM 812 O O . LYS A 1 105 ? -9.795 17.724 8.491 1.00 97.00 105 LYS A O 1
ATOM 817 N N . LEU A 1 106 ? -10.300 16.464 6.699 1.00 97.44 106 LEU A N 1
ATOM 818 C CA . LEU A 1 106 ? -11.617 17.056 6.471 1.00 97.44 106 LEU A CA 1
ATOM 819 C C . LEU A 1 106 ? -12.548 16.799 7.656 1.00 97.44 106 LEU A C 1
ATOM 821 O O . LEU A 1 106 ? -13.196 17.725 8.131 1.00 97.44 106 LEU A O 1
ATOM 825 N N . ASN A 1 107 ? -12.570 15.580 8.203 1.00 98.06 107 ASN A N 1
ATOM 826 C CA . ASN A 1 107 ? -13.380 15.287 9.383 1.00 98.06 107 ASN A CA 1
ATOM 827 C C . ASN A 1 107 ? -12.959 16.120 10.606 1.00 98.06 107 ASN A C 1
ATOM 829 O O . ASN A 1 107 ? -13.820 16.650 11.306 1.00 98.06 107 ASN A O 1
ATOM 833 N N . LEU A 1 108 ? -11.654 16.274 10.861 1.00 97.06 108 LEU A N 1
ATOM 834 C CA . LEU A 1 108 ? -11.151 17.133 11.941 1.00 97.06 108 LEU A CA 1
ATOM 835 C C . LEU A 1 108 ? -11.625 18.580 11.764 1.00 97.06 108 LEU A C 1
ATOM 837 O O . LEU A 1 108 ? -12.175 19.161 12.695 1.00 97.06 108 LEU A O 1
ATOM 841 N N . PHE A 1 109 ? -11.488 19.128 10.557 1.00 97.50 109 PHE A N 1
ATOM 842 C CA . PHE A 1 109 ? -11.949 20.479 10.246 1.00 97.50 109 PHE A CA 1
ATOM 843 C C . PHE A 1 109 ? -13.465 20.635 10.445 1.00 97.50 109 PHE A C 1
ATOM 845 O O . PHE A 1 109 ? -13.912 21.524 11.169 1.00 97.50 109 PHE A O 1
ATOM 852 N N . ARG A 1 110 ? -14.262 19.716 9.884 1.00 97.50 110 ARG A N 1
ATOM 853 C CA . ARG A 1 110 ? -15.734 19.700 9.987 1.00 97.50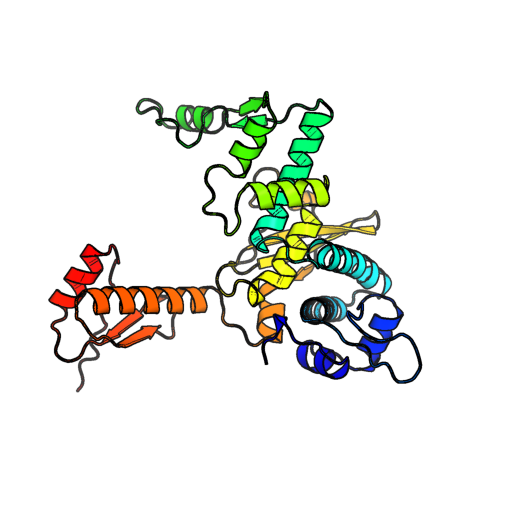 110 ARG A CA 1
ATOM 854 C C . ARG A 1 110 ? -16.239 19.558 11.421 1.00 97.50 110 ARG A C 1
ATOM 856 O O . ARG A 1 110 ? -17.317 20.048 11.742 1.00 97.50 110 ARG A O 1
ATOM 863 N N . THR A 1 111 ? -15.470 18.899 12.285 1.00 97.31 111 THR A N 1
ATOM 864 C CA . THR A 1 111 ? -15.789 18.735 13.714 1.00 97.31 111 THR A CA 1
ATOM 865 C C . THR A 1 111 ? -15.262 19.879 14.587 1.00 97.31 111 THR A C 1
ATOM 867 O O . THR A 1 111 ? -15.416 19.842 15.806 1.00 97.31 111 THR A O 1
ATOM 870 N N . GLY A 1 112 ? -14.692 20.925 13.977 1.00 95.69 112 GLY A N 1
ATOM 871 C CA . GLY A 1 112 ? -14.242 22.141 14.654 1.00 95.69 112 GLY A CA 1
ATOM 872 C C . GLY A 1 112 ? -12.821 22.070 15.218 1.00 95.69 112 GLY A C 1
ATOM 873 O O . GLY A 1 112 ? -12.401 22.992 15.916 1.00 95.69 112 GLY A O 1
ATOM 874 N N . ALA A 1 113 ? -12.064 21.007 14.931 1.00 96.75 113 ALA A N 1
ATOM 875 C CA . ALA A 1 113 ? -10.657 20.929 15.296 1.00 96.75 113 ALA A CA 1
ATOM 876 C C . ALA A 1 113 ? -9.793 21.724 14.303 1.00 96.75 113 ALA A C 1
ATOM 878 O O . ALA A 1 113 ? -9.976 21.655 13.086 1.00 96.75 113 ALA A O 1
ATOM 879 N N . ALA A 1 114 ? -8.805 22.456 14.822 1.00 95.12 114 ALA A N 1
ATOM 880 C CA . ALA A 1 114 ? -7.869 23.196 13.984 1.00 95.12 114 ALA A CA 1
ATOM 881 C C . ALA A 1 114 ? -6.979 22.233 13.182 1.00 95.12 114 ALA A C 1
ATOM 883 O O . ALA A 1 114 ? -6.216 21.447 13.748 1.00 95.12 114 ALA A O 1
ATOM 884 N N . VAL A 1 115 ? -7.038 22.330 11.854 1.00 96.19 115 VAL A N 1
ATOM 885 C CA . VAL A 1 115 ? -6.131 21.615 10.951 1.00 96.19 115 VAL A CA 1
ATOM 886 C C . VAL A 1 115 ? -4.996 22.549 10.566 1.00 96.19 115 VAL A C 1
ATOM 888 O O . VAL A 1 115 ? -5.206 23.535 9.869 1.00 96.19 115 VAL A O 1
ATOM 891 N N . MET A 1 116 ? -3.790 22.251 11.043 1.00 95.06 116 MET A N 1
ATOM 892 C CA . MET A 1 116 ? -2.605 23.054 10.748 1.00 95.06 116 MET A CA 1
ATOM 893 C C . MET A 1 116 ? -2.039 22.691 9.375 1.00 95.06 116 MET A C 1
ATOM 895 O O . MET A 1 116 ? -1.619 21.551 9.175 1.00 95.06 116 MET A O 1
ATOM 899 N N . ILE A 1 117 ? -1.973 23.676 8.485 1.00 93.50 117 ILE A N 1
ATOM 900 C CA . ILE A 1 117 ? -1.373 23.592 7.148 1.00 93.50 117 ILE A CA 1
ATOM 901 C C . ILE A 1 117 ? -0.132 24.499 7.077 1.00 93.50 117 ILE A C 1
ATOM 903 O O . ILE A 1 117 ? -0.001 25.410 7.908 1.00 93.50 117 ILE A O 1
ATOM 907 N N . PRO A 1 118 ? 0.802 24.278 6.136 1.00 91.31 118 PRO A N 1
ATOM 908 C CA . PRO A 1 118 ? 1.909 25.194 5.888 1.00 91.31 118 PRO A CA 1
ATOM 909 C C . PRO A 1 118 ? 1.406 26.627 5.699 1.00 91.31 118 PRO A C 1
ATOM 911 O O . PRO A 1 118 ? 0.429 26.886 4.997 1.00 91.31 118 PRO A O 1
ATOM 914 N N . LYS A 1 119 ? 2.064 27.577 6.365 1.00 91.19 119 LYS A N 1
ATOM 915 C CA . LYS A 1 119 ? 1.728 28.999 6.261 1.00 91.19 119 LYS A CA 1
ATOM 916 C C . LYS A 1 119 ? 2.049 29.537 4.871 1.00 91.19 119 LYS A C 1
ATOM 918 O O . LYS A 1 119 ? 1.289 30.354 4.356 1.00 91.19 119 LYS A O 1
ATOM 923 N N . HIS A 1 120 ? 3.157 29.066 4.312 1.00 87.94 120 HIS A N 1
ATOM 924 C CA . HIS A 1 120 ? 3.662 29.460 3.010 1.00 87.94 120 HIS A CA 1
ATOM 925 C C . HIS A 1 120 ? 3.258 28.427 1.974 1.00 87.94 120 HIS A C 1
ATOM 927 O O . HIS A 1 120 ? 3.447 27.222 2.176 1.00 87.94 120 HIS A O 1
ATOM 933 N N . HIS A 1 121 ? 2.688 28.899 0.869 1.00 80.06 121 HIS A N 1
ATOM 934 C CA . HIS A 1 121 ? 2.354 28.002 -0.223 1.00 80.06 121 HIS A CA 1
ATOM 935 C C . HIS A 1 121 ? 3.657 27.537 -0.876 1.00 80.06 121 HIS A C 1
ATOM 937 O O . HIS A 1 121 ? 4.614 28.290 -1.019 1.00 80.06 121 HIS A O 1
ATOM 943 N N . ARG A 1 122 ? 3.734 26.283 -1.306 1.00 72.00 122 ARG A N 1
ATOM 944 C CA . ARG A 1 122 ? 4.983 25.747 -1.879 1.00 72.00 122 ARG A CA 1
ATOM 945 C C . ARG A 1 122 ? 5.347 26.377 -3.234 1.00 72.00 122 ARG A C 1
ATOM 947 O O . ARG A 1 122 ? 6.497 26.263 -3.650 1.00 72.00 122 ARG A O 1
ATOM 954 N N . SER A 1 123 ? 4.389 27.017 -3.914 1.00 75.56 123 SER A N 1
ATOM 955 C CA . SER A 1 123 ? 4.632 27.837 -5.114 1.00 75.56 123 SER A CA 1
ATOM 956 C C . SER A 1 123 ? 4.948 29.306 -4.801 1.00 75.56 123 SER A C 1
ATOM 958 O O . SER A 1 123 ? 5.125 30.090 -5.730 1.00 75.56 123 SER A O 1
ATOM 960 N N . GLU A 1 124 ? 4.943 29.701 -3.525 1.00 83.19 124 GLU A N 1
ATOM 961 C CA . GLU A 1 124 ? 5.328 31.043 -3.092 1.00 83.19 124 GLU A CA 1
ATOM 962 C C . GLU A 1 124 ? 6.815 31.272 -3.384 1.00 83.19 124 GLU A C 1
ATOM 964 O O . GLU A 1 124 ? 7.644 30.362 -3.265 1.00 83.19 124 GLU A O 1
ATOM 969 N N . GLU A 1 125 ? 7.156 32.495 -3.791 1.00 84.44 125 GLU A N 1
ATOM 970 C CA . GLU A 1 125 ? 8.545 32.858 -4.041 1.00 84.44 125 GLU A CA 1
ATOM 971 C C . GLU A 1 125 ? 9.340 32.783 -2.736 1.00 84.44 125 GLU A C 1
ATOM 973 O O . GLU A 1 125 ? 8.970 33.359 -1.711 1.00 84.44 125 GLU A O 1
ATOM 978 N N . ARG A 1 126 ? 10.443 32.032 -2.768 1.00 86.06 126 ARG A N 1
ATOM 979 C CA . ARG A 1 126 ? 11.259 31.807 -1.577 1.00 86.06 126 ARG A CA 1
ATOM 980 C C . ARG A 1 126 ? 12.015 33.086 -1.214 1.00 86.06 126 ARG A C 1
ATOM 982 O O . ARG A 1 126 ? 12.656 33.671 -2.089 1.00 86.06 126 ARG A O 1
ATOM 989 N N . PRO A 1 127 ? 12.027 33.488 0.066 1.00 87.44 127 PRO A N 1
ATOM 990 C CA . PRO A 1 127 ? 12.782 34.651 0.504 1.00 87.44 127 PRO A CA 1
ATOM 991 C C . PRO A 1 127 ? 14.281 34.427 0.283 1.00 87.44 127 PRO A C 1
ATOM 993 O O . PRO A 1 127 ? 14.859 33.447 0.750 1.00 87.44 127 PRO A O 1
ATOM 996 N N . THR A 1 128 ? 14.923 35.354 -0.426 1.00 88.19 128 THR A N 1
ATOM 997 C CA . THR A 1 128 ? 16.347 35.268 -0.794 1.00 88.19 128 THR A CA 1
ATOM 998 C C . THR A 1 128 ? 17.289 35.723 0.319 1.00 88.19 128 THR A C 1
ATOM 1000 O O . THR A 1 128 ? 18.486 35.459 0.259 1.00 88.19 128 THR A O 1
ATOM 1003 N N . ASN A 1 129 ? 16.752 36.392 1.340 1.00 91.81 129 ASN A N 1
ATOM 1004 C CA . ASN A 1 129 ? 17.482 36.979 2.462 1.00 91.81 129 ASN A CA 1
ATOM 1005 C C . ASN A 1 129 ? 17.452 36.130 3.745 1.00 91.81 129 ASN A C 1
ATOM 1007 O O . ASN A 1 129 ? 18.095 36.503 4.725 1.00 91.81 129 ASN A O 1
ATOM 1011 N N . LEU A 1 130 ? 16.693 35.028 3.772 1.00 88.50 130 LEU A N 1
ATOM 1012 C CA . LEU A 1 130 ? 16.658 34.106 4.906 1.00 88.50 130 LEU A CA 1
ATOM 1013 C C . LEU A 1 130 ? 17.647 32.962 4.689 1.00 88.50 130 LEU A C 1
ATOM 1015 O O . LEU A 1 130 ? 17.672 32.330 3.632 1.00 88.50 130 LEU A O 1
ATOM 1019 N N . HIS A 1 131 ? 18.433 32.662 5.719 1.00 86.56 131 HIS A N 1
ATOM 1020 C CA . HIS A 1 131 ? 19.423 31.590 5.704 1.00 86.56 131 HIS A CA 1
ATOM 1021 C C . HIS A 1 131 ? 19.420 30.831 7.033 1.00 86.56 131 HIS A C 1
ATOM 1023 O O . HIS A 1 131 ? 19.000 31.363 8.062 1.00 86.56 131 HIS A O 1
ATOM 1029 N N . GLY A 1 132 ? 19.916 29.592 7.010 1.00 88.50 132 GLY A N 1
ATOM 1030 C CA . GLY A 1 132 ? 20.033 28.754 8.204 1.00 88.50 132 GLY A CA 1
ATOM 1031 C C . GLY A 1 132 ? 18.688 28.526 8.900 1.00 88.50 132 GLY A C 1
ATOM 1032 O O . GLY A 1 132 ? 17.676 28.289 8.244 1.00 88.50 132 GLY A O 1
ATOM 1033 N N . GLU A 1 133 ? 18.689 28.617 10.228 1.00 89.31 133 GLU A N 1
ATOM 1034 C CA . GLU A 1 133 ? 17.520 28.379 11.087 1.00 89.31 133 GLU A CA 1
ATOM 1035 C C . GLU A 1 133 ? 16.324 29.269 10.726 1.00 89.31 133 GLU A C 1
ATOM 1037 O O . GLU A 1 133 ? 15.215 28.769 10.593 1.00 89.31 133 GLU A O 1
ATOM 1042 N N . ALA A 1 134 ? 16.552 30.549 10.417 1.00 87.31 134 ALA A N 1
ATOM 1043 C CA . ALA A 1 134 ? 15.475 31.470 10.051 1.00 87.31 134 ALA A CA 1
ATOM 1044 C C . ALA A 1 134 ? 14.741 31.059 8.759 1.00 87.31 134 ALA A C 1
ATOM 1046 O O . ALA A 1 134 ? 13.539 31.288 8.624 1.00 87.31 134 ALA A O 1
ATOM 1047 N N . TYR A 1 135 ? 15.448 30.442 7.805 1.00 86.31 135 TYR A N 1
ATOM 1048 C CA . TYR A 1 135 ? 14.817 29.885 6.607 1.00 86.31 135 TYR A CA 1
ATOM 1049 C C . TYR A 1 135 ? 14.045 28.599 6.925 1.00 86.31 135 TYR A C 1
ATOM 1051 O O . TYR A 1 135 ? 12.940 28.409 6.419 1.00 86.31 135 TYR A O 1
ATOM 1059 N N . SER A 1 136 ? 14.595 27.738 7.785 1.00 84.62 136 SER A N 1
ATOM 1060 C CA . SER A 1 136 ? 13.904 26.532 8.257 1.00 84.62 136 SER A CA 1
ATOM 1061 C C . SER A 1 136 ? 12.613 26.870 9.009 1.00 84.62 136 SER A C 1
ATOM 1063 O O . SER A 1 136 ? 11.581 26.265 8.729 1.00 84.62 136 SER A O 1
ATOM 1065 N N . ASP A 1 137 ? 12.636 27.869 9.892 1.00 88.56 137 ASP A N 1
ATOM 1066 C CA . ASP A 1 137 ? 11.462 28.340 10.634 1.00 88.56 137 ASP A CA 1
ATOM 1067 C C . ASP A 1 137 ? 10.387 28.897 9.703 1.00 88.56 137 ASP A C 1
ATOM 1069 O O . ASP A 1 137 ? 9.205 28.589 9.858 1.00 88.56 137 ASP A O 1
ATOM 1073 N N . TRP A 1 138 ? 10.791 29.683 8.700 1.00 89.00 138 TRP A N 1
ATOM 1074 C CA . TRP A 1 138 ? 9.885 30.163 7.660 1.00 89.00 138 TRP A CA 1
ATOM 1075 C C . TRP A 1 138 ? 9.251 28.993 6.899 1.00 89.00 138 TRP A C 1
ATOM 1077 O O . TRP A 1 138 ? 8.032 28.935 6.763 1.00 89.00 138 TRP A O 1
ATOM 1087 N N . LEU A 1 139 ? 10.053 28.013 6.473 1.00 85.25 139 LEU A N 1
ATOM 1088 C CA . LEU A 1 139 ? 9.580 26.851 5.718 1.00 85.25 139 LEU A CA 1
ATOM 1089 C C . LEU A 1 139 ? 8.623 25.960 6.530 1.00 85.25 139 LEU A C 1
ATOM 1091 O O . LEU A 1 139 ? 7.687 25.389 5.973 1.00 85.25 139 LEU A O 1
ATOM 1095 N N . LEU A 1 140 ? 8.862 25.827 7.837 1.00 87.44 140 LEU A N 1
ATOM 1096 C CA . LEU A 1 140 ? 8.089 24.974 8.743 1.00 87.44 140 LEU A CA 1
ATOM 1097 C C . LEU A 1 140 ? 6.931 25.704 9.436 1.00 87.44 140 LEU A C 1
ATOM 1099 O O . LEU A 1 140 ? 6.161 25.062 10.157 1.00 87.44 140 LEU A O 1
ATOM 1103 N N . ALA A 1 141 ? 6.780 27.015 9.226 1.00 91.38 141 ALA A N 1
ATOM 1104 C CA . ALA A 1 141 ? 5.693 27.795 9.798 1.00 91.38 141 ALA A CA 1
ATOM 1105 C C . ALA A 1 141 ? 4.331 27.228 9.369 1.00 91.38 141 ALA A C 1
ATOM 1107 O O . ALA A 1 141 ? 4.095 26.942 8.194 1.00 91.38 141 ALA A O 1
ATOM 1108 N N . LYS A 1 142 ? 3.404 27.101 10.324 1.00 94.56 142 LYS A N 1
ATOM 1109 C CA . LYS A 1 142 ? 2.048 26.584 10.092 1.00 94.56 142 LYS A CA 1
ATOM 1110 C C . LYS A 1 142 ? 0.988 27.588 10.519 1.00 94.56 142 LYS A C 1
ATOM 1112 O O . LYS A 1 142 ? 1.212 28.402 11.412 1.00 94.56 142 LYS A O 1
ATOM 1117 N N . ARG A 1 143 ? -0.188 27.493 9.907 1.00 95.38 143 ARG A N 1
ATOM 1118 C CA . ARG A 1 143 ? -1.399 28.234 10.281 1.00 95.38 143 ARG A CA 1
ATOM 1119 C C . ARG A 1 143 ? -2.608 27.294 10.276 1.00 95.38 143 ARG A C 1
ATOM 1121 O O . ARG A 1 143 ? -2.557 26.278 9.584 1.00 95.38 143 ARG A O 1
ATOM 1128 N N . PRO A 1 144 ? -3.682 27.593 11.022 1.00 97.12 144 PRO A N 1
ATOM 1129 C CA . PRO A 1 144 ? -4.928 26.857 10.861 1.00 97.12 144 PRO A CA 1
ATOM 1130 C C . PRO A 1 144 ? -5.490 27.074 9.448 1.00 97.12 144 PRO A C 1
ATOM 1132 O O . PRO A 1 144 ? -5.404 28.175 8.894 1.00 97.12 144 PRO A O 1
ATOM 1135 N N . ALA A 1 145 ? -6.046 26.016 8.866 1.00 96.81 145 ALA A N 1
ATOM 1136 C CA . ALA A 1 145 ? -6.851 26.101 7.660 1.00 96.81 145 ALA A CA 1
ATOM 1137 C C . ALA A 1 145 ? -8.158 26.849 7.954 1.00 96.81 145 ALA A C 1
ATOM 1139 O O . ALA A 1 145 ? -8.758 26.675 9.015 1.00 96.81 145 ALA A O 1
ATOM 1140 N N . GLU A 1 146 ? -8.594 27.667 7.002 1.00 96.94 146 GLU A N 1
ATOM 1141 C CA . GLU A 1 146 ? -9.838 28.445 7.084 1.00 96.94 146 GLU A CA 1
ATOM 1142 C C . GLU A 1 146 ? -10.959 27.820 6.247 1.00 96.94 146 GLU A C 1
ATOM 1144 O O . GLU A 1 146 ? -12.136 28.071 6.498 1.00 96.94 146 GLU A O 1
ATOM 1149 N N . THR A 1 147 ? -10.600 26.999 5.257 1.00 97.25 147 THR A N 1
ATOM 1150 C CA . THR A 1 147 ? -11.532 26.323 4.350 1.00 97.25 147 THR A CA 1
ATOM 1151 C C . THR A 1 147 ? -11.076 24.892 4.070 1.00 97.25 147 THR A C 1
ATOM 1153 O O . THR A 1 147 ? -9.891 24.571 4.191 1.00 97.25 147 THR A O 1
ATOM 1156 N N . GLU A 1 148 ? -12.008 24.033 3.649 1.00 96.56 148 GLU A N 1
ATOM 1157 C CA . GLU A 1 148 ? -11.686 22.675 3.183 1.00 96.56 148 GLU A CA 1
ATOM 1158 C C . GLU A 1 148 ? -10.784 22.697 1.946 1.00 96.56 148 GLU A C 1
ATOM 1160 O O . GLU A 1 148 ? -9.860 21.893 1.856 1.00 96.56 148 GLU A O 1
ATOM 1165 N N . ASP A 1 149 ? -10.975 23.664 1.044 1.00 95.06 149 ASP A N 1
ATOM 1166 C CA . ASP A 1 149 ? -10.145 23.813 -0.155 1.00 95.06 149 ASP A CA 1
ATOM 1167 C C . ASP A 1 149 ? -8.665 24.011 0.187 1.00 95.06 149 ASP A C 1
ATOM 1169 O O . ASP A 1 149 ? -7.807 23.443 -0.477 1.00 95.06 149 ASP A O 1
ATOM 1173 N N . GLN A 1 150 ? -8.349 24.748 1.260 1.00 94.31 150 GLN A N 1
ATOM 1174 C CA . GLN A 1 150 ? -6.963 24.905 1.717 1.00 94.31 150 GLN A CA 1
ATOM 1175 C C . GLN A 1 150 ? -6.357 23.585 2.221 1.00 94.31 150 GLN A C 1
ATOM 1177 O O . GLN A 1 150 ? -5.151 23.384 2.115 1.00 94.31 150 GLN A O 1
ATOM 1182 N N . ILE A 1 151 ? -7.176 22.684 2.772 1.00 94.94 151 ILE A N 1
ATOM 1183 C CA . ILE A 1 151 ? -6.741 21.352 3.219 1.00 94.94 151 ILE A CA 1
ATOM 1184 C C . ILE A 1 151 ? -6.532 20.436 2.010 1.00 94.94 151 ILE A C 1
ATOM 1186 O O . ILE A 1 151 ? -5.541 19.711 1.948 1.00 94.94 151 ILE A O 1
ATOM 1190 N N . ILE A 1 152 ? -7.459 20.474 1.050 1.00 94.12 152 ILE A N 1
ATOM 1191 C CA . ILE A 1 152 ? -7.364 19.718 -0.202 1.00 94.12 152 ILE A CA 1
ATOM 1192 C C . ILE A 1 152 ? -6.099 20.137 -0.960 1.00 94.12 152 ILE A C 1
ATOM 1194 O O . ILE A 1 152 ? -5.327 19.274 -1.372 1.00 94.12 152 ILE A O 1
ATOM 1198 N N . ASP A 1 153 ? -5.858 21.440 -1.090 1.00 91.00 153 ASP A N 1
ATOM 1199 C CA . ASP A 1 153 ? -4.687 22.001 -1.765 1.00 91.00 153 ASP A CA 1
ATOM 1200 C C . ASP A 1 153 ? -3.368 21.663 -1.046 1.00 91.00 153 ASP A C 1
ATOM 1202 O O . ASP A 1 153 ? -2.416 21.230 -1.690 1.00 91.00 153 ASP A O 1
ATOM 1206 N N . ASP A 1 154 ? -3.309 21.730 0.289 1.00 90.38 154 ASP A N 1
ATOM 1207 C CA . ASP A 1 154 ? -2.115 21.307 1.044 1.00 90.38 154 ASP A CA 1
ATOM 1208 C C . ASP A 1 154 ? -1.750 19.832 0.783 1.00 90.38 154 ASP A C 1
ATOM 1210 O O . ASP A 1 154 ? -0.579 19.474 0.608 1.00 90.38 154 ASP A O 1
ATOM 1214 N N . ILE A 1 155 ? -2.762 18.964 0.720 1.00 89.88 155 ILE A N 1
ATOM 1215 C CA . ILE A 1 155 ? -2.564 17.519 0.571 1.00 89.88 155 ILE A CA 1
ATOM 1216 C C . ILE A 1 155 ? -2.302 17.126 -0.894 1.00 89.88 155 ILE A C 1
ATOM 1218 O O . ILE A 1 155 ? -1.492 16.224 -1.137 1.00 89.88 155 ILE A O 1
ATOM 1222 N N . LEU A 1 156 ? -2.956 17.783 -1.861 1.00 88.75 156 LEU A N 1
ATOM 1223 C CA . LEU A 1 156 ? -2.998 17.366 -3.273 1.00 88.75 156 LEU A CA 1
ATOM 1224 C C . LEU A 1 156 ? -2.357 18.352 -4.268 1.00 88.75 156 LEU A C 1
ATOM 1226 O O . LEU A 1 156 ? -2.054 17.958 -5.391 1.00 88.75 156 LEU A O 1
ATOM 1230 N N . GLY A 1 157 ? -2.103 19.607 -3.895 1.00 71.69 157 GLY A N 1
ATOM 1231 C CA . GLY A 1 157 ? -1.860 20.725 -4.823 1.00 71.69 157 GLY A CA 1
ATOM 1232 C C . GLY A 1 157 ? -0.590 20.671 -5.687 1.00 71.69 157 GLY A C 1
ATOM 1233 O O . GLY A 1 157 ? -0.430 21.493 -6.585 1.00 71.69 157 GLY A O 1
ATOM 1234 N N . ILE A 1 158 ? 0.330 19.722 -5.464 1.00 60.66 158 ILE A N 1
ATOM 1235 C CA . ILE A 1 158 ? 1.598 19.585 -6.238 1.00 60.66 158 ILE A CA 1
ATOM 1236 C C . ILE A 1 158 ? 1.849 18.145 -6.651 1.00 60.66 158 ILE A C 1
ATOM 1238 O O . ILE A 1 158 ? 2.980 17.727 -6.896 1.00 60.66 158 ILE A O 1
ATOM 1242 N N . ARG A 1 159 ? 0.805 17.332 -6.660 1.00 63.62 159 ARG A N 1
ATOM 1243 C CA . ARG A 1 159 ? 0.959 15.972 -7.123 1.00 63.62 159 ARG A CA 1
ATOM 1244 C C . ARG A 1 159 ? 0.629 15.923 -8.605 1.00 63.62 159 ARG A C 1
ATOM 1246 O O . ARG A 1 159 ? -0.477 16.260 -9.014 1.00 63.62 159 ARG A O 1
ATOM 1253 N N . ASP A 1 160 ? 1.587 15.439 -9.391 1.00 53.62 160 ASP A N 1
ATOM 1254 C CA . ASP A 1 160 ? 1.284 14.741 -10.641 1.00 53.62 160 ASP A CA 1
ATOM 1255 C C . ASP A 1 160 ? 0.637 13.398 -10.257 1.00 53.62 160 ASP A C 1
ATOM 1257 O O . ASP A 1 160 ? 1.255 12.335 -10.335 1.00 53.62 160 ASP A O 1
ATOM 1261 N N . ASP A 1 161 ? -0.578 13.458 -9.706 1.00 63.12 161 ASP A N 1
ATOM 1262 C CA . ASP A 1 161 ? -1.307 12.271 -9.284 1.00 63.12 161 ASP A CA 1
ATOM 1263 C C . ASP A 1 161 ? -1.792 11.501 -10.516 1.00 63.12 161 ASP A C 1
ATOM 1265 O O . ASP A 1 161 ? -2.202 12.063 -11.531 1.00 63.12 161 ASP A O 1
ATOM 1269 N N . TYR A 1 162 ? -1.782 10.174 -10.402 1.00 77.44 162 TYR A N 1
ATOM 1270 C CA . TYR A 1 162 ? -2.348 9.267 -11.404 1.00 77.44 162 TYR A CA 1
ATOM 1271 C C . TYR A 1 162 ? -3.849 9.489 -11.649 1.00 77.44 162 TYR A C 1
ATOM 1273 O O . TYR A 1 162 ? -4.373 9.044 -12.669 1.00 77.44 162 TYR A O 1
ATOM 1281 N N . ASP A 1 163 ? -4.530 10.162 -10.720 1.00 87.69 163 ASP A N 1
ATOM 1282 C CA . ASP A 1 163 ? -5.965 10.408 -10.736 1.00 87.69 163 ASP A CA 1
ATOM 1283 C C . ASP A 1 163 ? -6.258 11.906 -10.605 1.00 87.69 163 ASP A C 1
ATOM 1285 O O . ASP A 1 163 ? -5.509 12.632 -9.949 1.00 87.69 163 ASP A O 1
ATOM 1289 N N . PRO A 1 164 ? -7.382 12.387 -11.163 1.00 90.62 164 PRO A N 1
ATOM 1290 C CA . PRO A 1 164 ? -7.827 13.753 -10.930 1.00 90.62 164 PRO A CA 1
ATOM 1291 C C . PRO A 1 164 ? -8.183 13.973 -9.452 1.00 90.62 164 PRO A C 1
ATOM 1293 O O . PRO A 1 164 ? -8.776 13.103 -8.809 1.00 90.62 164 PRO A O 1
ATOM 1296 N N . ILE A 1 165 ? -7.911 15.181 -8.941 1.00 91.50 165 ILE A N 1
ATOM 1297 C CA . ILE A 1 165 ? -8.195 15.600 -7.553 1.00 91.50 165 ILE A CA 1
ATOM 1298 C C . ILE A 1 165 ? -9.620 15.225 -7.125 1.00 91.50 165 ILE A C 1
ATOM 1300 O O . ILE A 1 165 ? -9.829 14.694 -6.037 1.00 91.50 165 ILE A O 1
ATOM 1304 N N . GLN A 1 166 ? -10.608 15.437 -7.998 1.00 92.69 166 GLN A N 1
ATOM 1305 C CA . GLN A 1 166 ? -12.017 15.171 -7.704 1.00 92.69 166 GLN A CA 1
ATOM 1306 C C . GLN A 1 166 ? -12.295 13.686 -7.429 1.00 92.69 166 GLN A C 1
ATOM 1308 O O . GLN A 1 166 ? -13.149 13.375 -6.601 1.00 92.69 166 GLN A O 1
ATOM 1313 N N . ALA A 1 167 ? -11.577 12.767 -8.086 1.00 94.00 167 ALA A N 1
ATOM 1314 C CA . ALA A 1 167 ? -11.719 11.335 -7.833 1.00 94.00 167 ALA A CA 1
ATOM 1315 C C . ALA A 1 167 ? -11.139 10.954 -6.463 1.00 94.00 167 ALA A C 1
ATOM 1317 O O . ALA A 1 167 ? -11.772 10.211 -5.715 1.00 94.00 167 ALA A O 1
ATOM 1318 N N . ILE A 1 168 ? -9.983 11.520 -6.099 1.00 94.44 168 ILE A N 1
ATOM 1319 C CA . ILE A 1 168 ? -9.358 11.299 -4.787 1.00 94.44 168 ILE A CA 1
ATOM 1320 C C . ILE A 1 168 ? -10.259 11.839 -3.669 1.00 94.44 168 ILE A C 1
ATOM 1322 O O . ILE A 1 168 ? -10.491 11.139 -2.685 1.00 94.44 168 ILE A O 1
ATOM 1326 N N . VAL A 1 169 ? -10.821 13.042 -3.838 1.00 95.19 169 VAL A N 1
ATOM 1327 C CA . VAL A 1 169 ? -11.783 13.636 -2.893 1.00 95.19 169 VAL A CA 1
ATOM 1328 C C . VAL A 1 169 ? -13.032 12.757 -2.757 1.00 95.19 169 VAL A C 1
ATOM 1330 O O . VAL A 1 169 ? -13.439 12.450 -1.640 1.00 95.19 169 VAL A O 1
ATOM 1333 N N . ALA A 1 170 ? -13.615 12.283 -3.864 1.00 95.50 170 ALA A N 1
ATOM 1334 C CA . ALA A 1 170 ? -14.796 11.415 -3.819 1.00 95.50 170 ALA A CA 1
ATOM 1335 C C . ALA A 1 170 ? -14.532 10.097 -3.067 1.00 95.50 170 ALA A C 1
ATOM 1337 O O . ALA A 1 170 ? -15.369 9.644 -2.283 1.00 95.50 170 ALA A O 1
ATOM 1338 N N . VAL A 1 171 ? -13.355 9.497 -3.265 1.00 95.75 171 VAL A N 1
ATOM 1339 C CA . VAL A 1 171 ? -12.938 8.305 -2.517 1.00 95.75 171 VAL A CA 1
ATOM 1340 C C . VAL A 1 171 ? -12.682 8.633 -1.041 1.00 95.75 171 VAL A C 1
ATOM 1342 O O . VAL A 1 171 ? -13.077 7.848 -0.181 1.00 95.75 171 VAL A O 1
ATOM 1345 N N . ALA A 1 172 ? -12.096 9.790 -0.719 1.00 96.00 172 ALA A N 1
ATOM 1346 C CA . ALA A 1 172 ? -11.889 10.232 0.662 1.00 96.00 172 ALA A CA 1
ATOM 1347 C C . ALA A 1 172 ? -13.215 10.320 1.440 1.00 96.00 172 ALA A C 1
ATOM 1349 O O . ALA A 1 172 ? -13.331 9.752 2.528 1.00 96.00 172 ALA A O 1
ATOM 1350 N N . GLU A 1 173 ? -14.243 10.940 0.851 1.00 95.69 173 GLU A N 1
ATOM 1351 C CA . GLU A 1 173 ? -15.585 11.029 1.450 1.00 95.69 173 GLU A CA 1
ATOM 1352 C C . GLU A 1 173 ? -16.201 9.649 1.728 1.00 95.69 173 GLU A C 1
ATOM 1354 O O . GLU A 1 173 ? -16.859 9.443 2.747 1.00 95.69 173 GLU A O 1
ATOM 1359 N N . LYS A 1 174 ? -15.967 8.679 0.838 1.00 94.88 174 LYS A N 1
ATOM 1360 C CA . LYS A 1 174 ? -16.491 7.313 0.966 1.00 94.88 174 LYS A CA 1
ATOM 1361 C C . LYS A 1 174 ? -15.749 6.482 2.016 1.00 94.88 174 LYS A C 1
ATOM 1363 O O . LYS A 1 174 ? -16.378 5.688 2.713 1.00 94.88 174 LYS A O 1
ATOM 1368 N N . ILE A 1 175 ? -14.424 6.618 2.101 1.00 94.12 175 ILE A N 1
ATOM 1369 C CA . ILE A 1 175 ? -13.582 5.852 3.033 1.00 94.12 175 ILE A CA 1
ATOM 1370 C C . ILE A 1 175 ? -13.8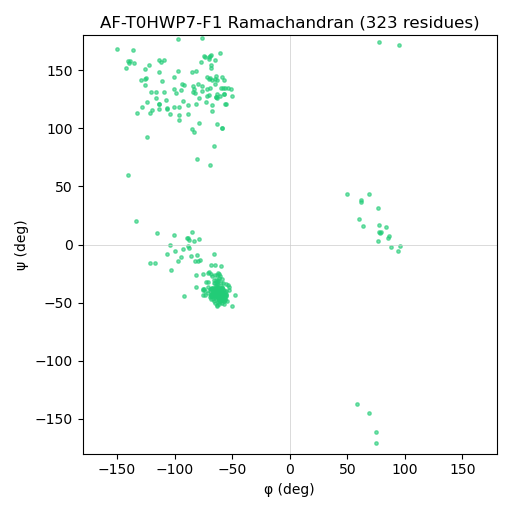41 6.280 4.484 1.00 94.12 175 ILE A C 1
ATOM 1372 O O . ILE A 1 175 ? -13.904 5.426 5.373 1.00 94.12 175 ILE A O 1
ATOM 1376 N N . GLY A 1 176 ? -14.005 7.586 4.713 1.00 93.38 176 GLY A N 1
ATOM 1377 C CA . GLY A 1 176 ? -14.146 8.160 6.049 1.00 93.38 176 GLY A CA 1
ATOM 1378 C C . GLY A 1 176 ? -12.816 8.286 6.815 1.00 93.38 176 GLY A C 1
ATOM 1379 O O . GLY A 1 176 ? -11.761 7.869 6.330 1.00 93.38 176 GLY A O 1
ATOM 1380 N N . PRO A 1 177 ? -12.837 8.905 8.008 1.00 96.06 177 PRO A N 1
ATOM 1381 C CA . PRO A 1 177 ? -11.627 9.220 8.767 1.00 96.06 177 PRO A CA 1
ATOM 1382 C C . PRO A 1 177 ? -10.979 7.982 9.411 1.00 96.06 177 PRO A C 1
ATOM 1384 O O . PRO A 1 177 ? -11.641 6.974 9.656 1.00 96.06 177 PRO A O 1
ATOM 1387 N N . ASN A 1 178 ? -9.701 8.105 9.781 1.00 93.69 178 ASN A N 1
ATOM 1388 C CA . ASN A 1 178 ? -8.911 7.117 10.532 1.00 93.69 178 ASN A CA 1
ATOM 1389 C C . ASN A 1 178 ? -8.740 5.765 9.811 1.00 93.69 178 ASN A C 1
ATOM 1391 O O . ASN A 1 178 ? -8.809 4.696 10.423 1.00 93.69 178 ASN A O 1
ATOM 1395 N N . ARG A 1 179 ? -8.552 5.797 8.488 1.00 94.81 179 ARG A N 1
ATOM 1396 C CA . ARG A 1 179 ? -8.388 4.606 7.634 1.00 94.81 179 ARG A CA 1
ATOM 1397 C C . ARG A 1 179 ? -7.012 4.508 6.976 1.00 94.81 179 ARG A C 1
ATOM 1399 O O . ARG A 1 179 ? -6.812 3.660 6.112 1.00 94.81 179 ARG A O 1
ATOM 1406 N N . GLU A 1 180 ? -6.056 5.342 7.371 1.00 92.69 180 GLU A N 1
ATOM 1407 C CA . GLU A 1 180 ? -4.750 5.481 6.720 1.00 92.69 180 GLU A CA 1
ATOM 1408 C C . GLU A 1 180 ? -3.961 4.173 6.712 1.00 92.69 180 GLU A C 1
ATOM 1410 O O . GLU A 1 180 ? -3.437 3.786 5.669 1.00 92.69 180 GLU A O 1
ATOM 1415 N N . THR A 1 181 ? -3.923 3.456 7.839 1.00 91.81 181 THR A N 1
ATOM 1416 C CA . THR A 1 181 ? -3.239 2.157 7.941 1.00 91.81 181 THR A CA 1
ATOM 1417 C C . THR A 1 181 ? -3.853 1.130 6.994 1.00 91.81 181 THR A C 1
ATOM 1419 O O . THR A 1 181 ? -3.137 0.482 6.236 1.00 91.81 181 THR A O 1
ATOM 1422 N N . VAL A 1 182 ? -5.183 1.013 6.985 1.00 94.94 182 VAL A N 1
ATOM 1423 C CA . VAL A 1 182 ? -5.922 0.084 6.114 1.00 94.94 182 VAL A CA 1
ATOM 1424 C C . VAL A 1 182 ? -5.700 0.431 4.639 1.00 94.94 182 VAL A C 1
ATOM 1426 O O . VAL A 1 182 ? -5.422 -0.445 3.823 1.00 94.94 182 VAL A O 1
ATOM 1429 N N . ALA A 1 183 ? -5.768 1.716 4.297 1.00 94.44 183 ALA A N 1
ATOM 1430 C CA . ALA A 1 183 ? -5.547 2.201 2.942 1.00 94.44 183 ALA A CA 1
ATOM 1431 C C . ALA A 1 183 ? -4.102 1.976 2.469 1.00 94.44 183 ALA A C 1
ATOM 1433 O O . ALA A 1 183 ? -3.884 1.612 1.312 1.00 94.44 183 ALA A O 1
ATOM 1434 N N . LYS A 1 184 ? -3.117 2.130 3.364 1.00 92.62 184 LYS A N 1
ATOM 1435 C CA . LYS A 1 184 ? -1.712 1.839 3.067 1.00 92.62 184 LYS A CA 1
ATOM 1436 C C . LYS A 1 184 ? -1.468 0.344 2.858 1.00 92.62 184 LYS A C 1
ATOM 1438 O O . LYS A 1 184 ? -0.832 -0.020 1.873 1.00 92.62 184 LYS A O 1
ATOM 1443 N N . ILE A 1 185 ? -2.045 -0.517 3.703 1.00 95.25 185 ILE A N 1
ATOM 1444 C CA . ILE A 1 185 ? -2.020 -1.976 3.501 1.00 95.25 185 ILE A CA 1
ATOM 1445 C C . ILE A 1 185 ? -2.603 -2.327 2.135 1.00 95.25 185 ILE A C 1
ATOM 1447 O O . ILE A 1 185 ? -1.991 -3.099 1.407 1.00 95.25 185 ILE A O 1
ATOM 1451 N N . TYR A 1 186 ? -3.758 -1.762 1.767 1.00 95.25 186 TYR A N 1
ATOM 1452 C CA . TYR A 1 186 ? -4.359 -2.027 0.460 1.00 95.25 186 TYR A CA 1
ATOM 1453 C C . TYR A 1 186 ? -3.409 -1.638 -0.671 1.00 95.25 186 TYR A C 1
ATOM 1455 O O . TYR A 1 186 ? -3.150 -2.462 -1.547 1.00 95.25 186 TYR A O 1
ATOM 1463 N N . GLY A 1 187 ? -2.865 -0.416 -0.619 1.00 92.25 187 GLY A N 1
ATOM 1464 C CA . GLY A 1 187 ? -1.896 0.073 -1.592 1.00 92.25 187 GLY A CA 1
ATOM 1465 C C . GLY A 1 187 ? -0.755 -0.922 -1.780 1.00 92.25 187 GLY A C 1
ATOM 1466 O O . GLY A 1 187 ? -0.524 -1.379 -2.894 1.00 92.25 187 GLY A O 1
ATOM 1467 N N . GLU A 1 188 ? -0.121 -1.341 -0.687 1.00 92.06 188 GLU A N 1
ATOM 1468 C CA . GLU A 1 188 ? 1.005 -2.281 -0.685 1.00 92.06 188 GLU A CA 1
ATOM 1469 C C . GLU A 1 188 ? 0.613 -3.731 -1.032 1.00 92.06 188 GLU A C 1
ATOM 1471 O O . GLU A 1 188 ? 1.422 -4.473 -1.575 1.00 92.06 188 GLU A O 1
ATOM 1476 N N . LEU A 1 189 ? -0.638 -4.153 -0.822 1.00 94.44 189 LEU A N 1
ATOM 1477 C CA . LEU A 1 189 ? -1.120 -5.463 -1.279 1.00 94.44 189 LEU A CA 1
ATOM 1478 C C . LEU A 1 189 ? -1.250 -5.550 -2.802 1.00 94.44 189 LEU A C 1
ATOM 1480 O O . LEU A 1 189 ? -1.263 -6.659 -3.338 1.00 94.44 189 LEU A O 1
ATOM 1484 N N . VAL A 1 190 ? -1.397 -4.424 -3.504 1.00 92.62 190 VAL A N 1
ATOM 1485 C CA . VAL A 1 190 ? -1.709 -4.418 -4.942 1.00 92.62 190 VAL A CA 1
ATOM 1486 C C . VAL A 1 190 ? -0.677 -3.696 -5.803 1.00 92.62 190 VAL A C 1
ATOM 1488 O O . VAL A 1 190 ? -0.668 -3.902 -7.018 1.00 92.62 190 VAL A O 1
ATOM 1491 N N . PHE A 1 191 ? 0.194 -2.879 -5.202 1.00 88.25 191 PHE A N 1
ATOM 1492 C CA . PHE A 1 191 ? 1.073 -1.951 -5.915 1.00 88.25 191 PHE A CA 1
ATOM 1493 C C . PHE A 1 191 ? 1.968 -2.637 -6.943 1.00 88.25 191 PHE A C 1
ATOM 1495 O O . PHE A 1 191 ? 1.979 -2.235 -8.102 1.00 88.25 191 PHE A O 1
ATOM 1502 N N . ASP A 1 192 ? 2.679 -3.698 -6.542 1.00 86.81 192 ASP A N 1
ATOM 1503 C CA . ASP A 1 192 ? 3.659 -4.364 -7.413 1.00 86.81 192 ASP A CA 1
ATOM 1504 C C . ASP A 1 192 ? 3.007 -4.956 -8.680 1.00 86.81 192 ASP A C 1
ATOM 1506 O O . ASP A 1 192 ? 3.677 -5.107 -9.701 1.00 86.81 192 ASP A O 1
ATOM 1510 N N . LEU A 1 193 ? 1.707 -5.275 -8.638 1.00 89.25 193 LEU A N 1
ATOM 1511 C CA . LEU A 1 193 ? 0.958 -5.782 -9.790 1.00 89.25 193 LEU A CA 1
ATOM 1512 C C . LEU A 1 193 ? 0.276 -4.673 -10.593 1.00 89.25 193 LEU A C 1
ATOM 1514 O O . LEU A 1 193 ? 0.306 -4.712 -11.819 1.00 89.25 193 LEU A O 1
ATOM 1518 N N . LEU A 1 194 ? -0.365 -3.711 -9.924 1.00 87.88 194 LEU A N 1
ATOM 1519 C CA . LEU A 1 194 ? -1.148 -2.666 -10.594 1.00 87.88 194 LEU A CA 1
ATOM 1520 C C . LEU A 1 194 ? -0.285 -1.509 -11.117 1.00 87.88 194 LEU A C 1
ATOM 1522 O O . LEU A 1 194 ? -0.671 -0.858 -12.083 1.00 87.88 194 LEU A O 1
ATOM 1526 N N . ALA A 1 195 ? 0.876 -1.274 -10.508 1.00 80.69 195 ALA A N 1
ATOM 1527 C CA . ALA A 1 195 ? 1.814 -0.210 -10.852 1.00 80.69 195 ALA A CA 1
ATOM 1528 C C . ALA A 1 195 ? 3.275 -0.706 -10.757 1.00 80.69 195 ALA A C 1
ATOM 1530 O O . ALA A 1 195 ? 4.076 -0.183 -9.971 1.00 80.69 195 ALA A O 1
ATOM 1531 N N . PRO A 1 196 ? 3.649 -1.736 -11.544 1.00 78.44 196 PRO A N 1
ATOM 1532 C CA . PRO A 1 196 ? 4.953 -2.380 -11.442 1.00 78.44 196 PRO A CA 1
ATOM 1533 C C . PRO A 1 196 ? 6.099 -1.379 -11.632 1.00 78.44 196 PRO A C 1
ATOM 1535 O O . PRO A 1 196 ? 6.130 -0.595 -12.584 1.00 78.44 196 PRO A O 1
ATOM 1538 N N . GLY A 1 197 ? 7.048 -1.404 -10.695 1.00 71.81 197 GLY A N 1
ATOM 1539 C CA . GLY A 1 197 ? 8.231 -0.546 -10.712 1.00 71.81 197 GLY A CA 1
ATOM 1540 C C . GLY A 1 197 ? 8.004 0.901 -10.284 1.00 71.81 197 GLY A C 1
ATOM 1541 O O . GLY A 1 197 ? 8.929 1.701 -10.396 1.00 71.81 197 GLY A O 1
ATOM 1542 N N . TYR A 1 198 ? 6.795 1.280 -9.871 1.00 70.88 198 TYR A N 1
ATOM 1543 C CA . TYR A 1 198 ? 6.512 2.618 -9.338 1.00 70.88 198 TYR A CA 1
ATOM 1544 C C . TYR A 1 198 ? 6.526 2.676 -7.807 1.00 70.88 198 TYR A C 1
ATOM 1546 O O . TYR A 1 198 ? 6.584 3.771 -7.258 1.00 70.88 198 TYR A O 1
ATOM 1554 N N . SER A 1 199 ? 6.496 1.530 -7.120 1.00 69.88 199 SER A N 1
ATOM 1555 C CA . SER A 1 199 ? 6.788 1.467 -5.687 1.00 69.88 199 SER A CA 1
ATOM 1556 C C . SER A 1 199 ? 8.261 1.179 -5.458 1.00 69.88 199 SER A C 1
ATOM 1558 O O . SER A 1 199 ? 8.805 0.239 -6.049 1.00 69.88 199 SER A O 1
ATOM 1560 N N . ASP A 1 200 ? 8.854 1.889 -4.507 1.00 68.50 200 ASP A N 1
ATOM 1561 C CA . ASP A 1 200 ? 10.083 1.448 -3.852 1.00 68.50 200 ASP A CA 1
ATOM 1562 C C . ASP A 1 200 ? 9.852 0.101 -3.147 1.00 68.50 200 ASP A C 1
ATOM 1564 O O . ASP A 1 200 ? 8.711 -0.341 -2.970 1.00 68.50 200 ASP A O 1
ATOM 1568 N N . ALA A 1 201 ? 10.909 -0.619 -2.760 1.00 69.81 201 ALA A N 1
ATOM 1569 C CA . ALA A 1 201 ? 10.695 -1.804 -1.934 1.00 69.81 201 ALA A CA 1
ATOM 1570 C C . ALA A 1 201 ? 10.105 -1.382 -0.579 1.00 69.81 201 ALA A C 1
ATOM 1572 O O . ALA A 1 201 ? 10.658 -0.529 0.108 1.00 69.81 201 ALA A O 1
ATOM 1573 N N . TYR A 1 202 ? 8.984 -1.986 -0.197 1.00 86.25 202 TYR A N 1
ATOM 1574 C CA . TYR A 1 202 ? 8.314 -1.735 1.075 1.00 86.25 202 TYR A CA 1
ATOM 1575 C C . TYR A 1 202 ? 8.357 -2.975 1.966 1.00 86.25 202 TYR A C 1
ATOM 1577 O O . TYR A 1 202 ? 8.393 -4.126 1.497 1.00 86.25 202 TYR A O 1
ATOM 1585 N N . SER A 1 203 ? 8.397 -2.716 3.268 1.00 90.75 203 SER A N 1
ATOM 1586 C CA . SER A 1 203 ? 8.479 -3.714 4.328 1.00 90.75 203 SER A CA 1
ATOM 1587 C C . SER A 1 203 ? 7.631 -3.295 5.520 1.00 90.75 203 SER A C 1
ATOM 1589 O O . SER A 1 203 ? 7.415 -2.107 5.752 1.00 90.75 203 SER A O 1
ATOM 1591 N N . TRP A 1 204 ? 7.145 -4.273 6.276 1.00 93.19 204 TRP A N 1
ATOM 1592 C CA . TRP A 1 204 ? 6.372 -4.039 7.490 1.00 93.19 204 TRP A CA 1
ATOM 1593 C C . TRP A 1 204 ? 7.179 -4.463 8.700 1.00 93.19 204 TRP A C 1
ATOM 1595 O O . TRP A 1 204 ? 7.818 -5.515 8.690 1.00 93.19 204 TRP A O 1
ATOM 1605 N N . LEU A 1 205 ? 7.086 -3.680 9.761 1.00 92.44 205 LEU A N 1
ATOM 1606 C CA . LEU A 1 205 ? 7.396 -4.124 11.103 1.00 92.44 205 LEU A CA 1
ATOM 1607 C C . LEU A 1 205 ? 6.069 -4.287 11.841 1.00 92.44 205 LEU A C 1
ATOM 1609 O O . LEU A 1 205 ? 5.303 -3.336 11.977 1.00 92.44 205 LEU A O 1
ATOM 1613 N N . LEU A 1 206 ? 5.775 -5.514 12.263 1.00 93.56 206 LEU A N 1
ATOM 1614 C CA . LEU A 1 206 ? 4.510 -5.877 12.896 1.00 93.56 206 LEU A CA 1
ATOM 1615 C C . LEU A 1 206 ? 4.706 -6.027 14.401 1.00 93.56 206 LEU A C 1
ATOM 1617 O O . LEU A 1 206 ? 5.365 -6.964 14.848 1.00 93.56 206 LEU A O 1
ATOM 1621 N N . GLY A 1 207 ? 4.119 -5.125 15.175 1.00 91.12 207 GLY A N 1
ATOM 1622 C CA . GLY A 1 207 ? 4.024 -5.211 16.625 1.00 91.12 207 GLY A CA 1
ATOM 1623 C C . GLY A 1 207 ? 2.641 -5.706 17.036 1.00 91.12 207 GLY A C 1
ATOM 1624 O O . GLY A 1 207 ? 1.637 -5.347 16.421 1.00 91.12 207 GLY A O 1
ATOM 1625 N N . PHE A 1 208 ? 2.575 -6.502 18.098 1.00 88.44 208 PHE A N 1
ATOM 1626 C CA . PHE A 1 208 ? 1.309 -6.896 18.714 1.00 88.44 208 PHE A CA 1
ATOM 1627 C C . PHE A 1 208 ? 1.238 -6.286 20.112 1.00 88.44 208 PHE A C 1
ATOM 1629 O O . PHE A 1 208 ? 2.120 -6.518 20.940 1.00 88.44 208 PHE A O 1
ATOM 1636 N N . GLY A 1 209 ? 0.259 -5.409 20.322 1.00 83.31 209 GLY A N 1
ATOM 1637 C CA . GLY A 1 209 ? 0.078 -4.679 21.568 1.00 83.31 209 GLY A CA 1
ATOM 1638 C C . GLY A 1 209 ? -0.487 -5.554 22.693 1.00 83.31 209 GLY A C 1
ATOM 1639 O O . GLY A 1 209 ? -1.060 -6.615 22.438 1.00 83.31 209 GLY A O 1
ATOM 1640 N N . PRO A 1 210 ? -0.350 -5.115 23.958 1.00 81.88 210 PRO A N 1
ATOM 1641 C CA . PRO A 1 210 ? -0.966 -5.787 25.106 1.00 81.88 210 PRO A CA 1
ATOM 1642 C C . PRO A 1 210 ? -2.504 -5.745 25.080 1.00 81.88 210 PRO A C 1
ATOM 1644 O O . PRO A 1 210 ? -3.150 -6.524 25.770 1.00 81.88 210 PRO A O 1
ATOM 1647 N N . ASP A 1 211 ? -3.084 -4.849 24.284 1.00 85.12 211 ASP A N 1
ATOM 1648 C CA . ASP A 1 211 ? -4.514 -4.710 24.000 1.00 85.12 211 ASP A CA 1
ATOM 1649 C C . ASP A 1 211 ? -5.001 -5.636 22.869 1.00 85.12 211 ASP A C 1
ATOM 1651 O O . ASP A 1 211 ? -6.110 -5.472 22.367 1.00 85.12 211 ASP A O 1
ATOM 1655 N N . GLU A 1 212 ? -4.166 -6.590 22.449 1.00 83.06 212 GLU A N 1
ATOM 1656 C CA . GLU A 1 212 ? -4.418 -7.504 21.332 1.00 83.06 212 GLU A CA 1
ATOM 1657 C C . GLU A 1 212 ? -4.618 -6.802 19.975 1.00 83.06 212 GLU A C 1
ATOM 1659 O O . GLU A 1 212 ? -5.186 -7.380 19.040 1.00 83.06 212 GLU A O 1
ATOM 1664 N N . SER A 1 213 ? -4.117 -5.568 19.836 1.00 86.31 213 SER A N 1
ATOM 1665 C CA . SER A 1 213 ? -4.163 -4.814 18.585 1.00 86.31 213 SER A CA 1
ATOM 1666 C C . SER A 1 213 ? -2.857 -4.918 17.792 1.00 86.31 213 SER A C 1
ATOM 1668 O O . SER A 1 213 ? -1.755 -5.063 18.333 1.00 86.31 213 SER A O 1
ATOM 1670 N N . TRP A 1 214 ? -2.977 -4.849 16.467 1.00 90.75 214 TRP A N 1
ATOM 1671 C CA . TRP A 1 214 ? -1.822 -4.781 15.580 1.00 90.75 214 TRP A CA 1
ATOM 1672 C C . TRP A 1 214 ? -1.326 -3.350 15.444 1.00 90.75 214 TRP A C 1
ATOM 1674 O O . TRP A 1 214 ? -2.084 -2.444 15.106 1.00 90.75 214 TRP A O 1
ATOM 1684 N N . ARG A 1 215 ? -0.018 -3.179 15.617 1.00 90.50 215 ARG A N 1
ATOM 1685 C CA . ARG A 1 215 ? 0.721 -1.970 15.260 1.00 90.50 215 ARG A CA 1
ATOM 1686 C C . ARG A 1 215 ? 1.597 -2.298 14.063 1.00 90.50 215 ARG A C 1
ATOM 1688 O O . ARG A 1 215 ? 2.278 -3.321 14.057 1.00 90.50 215 ARG A O 1
ATOM 1695 N N . ILE A 1 216 ? 1.553 -1.456 13.041 1.00 91.75 216 ILE A N 1
ATOM 1696 C CA . ILE A 1 216 ? 2.287 -1.679 11.797 1.00 91.75 216 ILE A CA 1
ATOM 1697 C C . ILE A 1 216 ? 3.073 -0.422 11.502 1.00 91.75 216 ILE A C 1
ATOM 1699 O O . ILE A 1 216 ? 2.480 0.634 11.293 1.00 91.75 216 ILE A O 1
ATOM 1703 N N . GLU A 1 217 ? 4.391 -0.563 11.472 1.00 90.81 217 GLU A N 1
ATOM 1704 C CA . GLU A 1 217 ? 5.269 0.464 10.939 1.00 90.81 217 GLU A CA 1
ATOM 1705 C C . GLU A 1 217 ? 5.690 0.061 9.527 1.00 90.81 217 GLU A C 1
ATOM 1707 O O . GLU A 1 217 ? 6.048 -1.089 9.259 1.00 90.81 217 GLU A O 1
ATOM 1712 N N . PHE A 1 218 ? 5.614 1.014 8.607 1.00 88.75 218 PHE A N 1
ATOM 1713 C CA . PHE A 1 218 ? 5.858 0.783 7.191 1.00 88.75 218 PHE A CA 1
ATOM 1714 C C . PHE A 1 218 ? 7.201 1.392 6.804 1.00 88.75 218 PHE A C 1
ATOM 1716 O O . PHE A 1 218 ? 7.366 2.609 6.866 1.00 88.75 218 PHE A O 1
ATOM 1723 N N . GLY A 1 219 ? 8.135 0.549 6.384 1.00 85.69 219 GLY A N 1
ATOM 1724 C CA . GLY A 1 219 ? 9.483 0.948 6.004 1.00 85.69 219 GLY A CA 1
ATOM 1725 C C . GLY A 1 219 ? 9.728 0.855 4.504 1.00 85.69 219 GLY A C 1
ATOM 1726 O O . GLY A 1 219 ? 9.063 0.096 3.793 1.00 85.69 219 GLY A O 1
ATOM 1727 N N . PHE A 1 220 ? 10.738 1.592 4.050 1.00 77.44 220 PHE A N 1
ATOM 1728 C CA . PHE A 1 220 ? 11.247 1.564 2.677 1.00 77.44 220 PHE A CA 1
ATOM 1729 C C . PHE A 1 220 ? 12.478 0.649 2.545 1.00 77.44 220 PHE A C 1
ATOM 1731 O O . PHE A 1 220 ? 12.959 0.065 3.524 1.00 77.44 220 PHE A O 1
ATOM 1738 N N . GLU A 1 221 ? 12.980 0.508 1.317 1.00 64.12 221 GLU A N 1
ATOM 1739 C CA . GLU A 1 221 ? 14.101 -0.356 0.949 1.00 64.12 221 GLU A CA 1
ATOM 1740 C C . GLU A 1 221 ? 15.314 -0.129 1.868 1.00 64.12 221 GLU A C 1
ATOM 1742 O O . GLU A 1 221 ? 15.739 1.001 2.104 1.00 64.12 221 GLU A O 1
ATOM 1747 N N . GLY A 1 222 ? 15.838 -1.218 2.442 1.00 60.88 222 GLY A N 1
ATOM 1748 C CA . GLY A 1 222 ? 16.878 -1.182 3.479 1.00 60.88 222 GLY A CA 1
ATOM 1749 C C . GLY A 1 222 ? 16.369 -1.259 4.926 1.00 60.88 222 GLY A C 1
ATOM 1750 O O . GLY A 1 222 ? 17.190 -1.295 5.837 1.00 60.88 222 GLY A O 1
ATOM 1751 N N . GLY A 1 223 ? 15.050 -1.333 5.157 1.00 61.34 223 GLY A N 1
ATOM 1752 C CA . GLY A 1 223 ? 14.480 -1.526 6.501 1.00 61.34 223 GLY A CA 1
ATOM 1753 C C . GLY A 1 223 ? 14.507 -0.258 7.352 1.00 61.34 223 GLY A C 1
ATOM 1754 O O . GLY A 1 223 ? 14.661 -0.320 8.570 1.00 61.34 223 GLY A O 1
ATOM 1755 N N . LYS A 1 224 ? 14.389 0.898 6.702 1.00 76.06 224 LYS A N 1
ATOM 1756 C CA . LYS A 1 224 ? 14.294 2.191 7.373 1.00 76.06 224 LYS A CA 1
ATOM 1757 C C . LYS A 1 224 ? 12.875 2.382 7.895 1.00 76.06 224 LYS A C 1
ATOM 1759 O O . LYS A 1 224 ? 11.953 2.620 7.116 1.00 76.06 224 LYS A O 1
ATOM 1764 N N . PHE A 1 225 ? 12.720 2.233 9.204 1.00 81.12 225 PHE A N 1
ATOM 1765 C CA . PHE A 1 225 ? 11.480 2.439 9.952 1.00 81.12 225 PHE A CA 1
ATOM 1766 C C . PHE A 1 225 ? 11.633 3.664 10.857 1.00 81.12 225 PHE A C 1
ATOM 1768 O O . PHE A 1 225 ? 12.759 4.011 11.215 1.00 81.12 225 PHE A O 1
ATOM 1775 N N . PHE A 1 226 ? 10.524 4.298 11.251 1.00 80.00 226 PHE A N 1
ATOM 1776 C CA . PHE A 1 226 ? 10.522 5.408 12.216 1.00 80.00 226 PHE A CA 1
ATOM 1777 C C . PHE A 1 226 ? 11.267 6.681 11.759 1.00 80.00 226 PHE A C 1
ATOM 1779 O O . PHE A 1 226 ? 11.552 7.560 12.568 1.00 80.00 226 PHE A O 1
ATOM 1786 N N . GLU A 1 227 ? 11.571 6.822 10.463 1.00 68.44 227 GLU A N 1
ATOM 1787 C CA . GLU A 1 227 ? 12.226 8.024 9.913 1.00 68.44 227 GLU A CA 1
ATOM 1788 C C . GLU A 1 227 ? 11.238 9.185 9.670 1.00 68.44 227 GLU A C 1
ATOM 1790 O O . GLU A 1 227 ? 11.643 10.312 9.375 1.00 68.44 227 GLU A O 1
ATOM 1795 N N . THR A 1 228 ? 9.929 8.947 9.797 1.00 62.00 228 THR A N 1
ATOM 1796 C CA . THR A 1 228 ? 8.909 9.990 9.637 1.00 62.00 228 THR A CA 1
ATOM 1797 C C . THR A 1 228 ? 8.783 10.858 10.885 1.00 62.00 228 THR A C 1
ATOM 1799 O O . THR A 1 228 ? 8.511 10.363 11.978 1.00 62.00 228 THR A O 1
ATOM 1802 N N . ILE A 1 229 ? 8.895 12.179 10.708 1.00 52.75 229 ILE A N 1
ATOM 1803 C CA . ILE A 1 229 ? 8.660 13.175 11.764 1.00 52.75 229 ILE A CA 1
ATOM 1804 C C . ILE A 1 229 ? 7.250 12.983 12.346 1.00 52.75 229 ILE A C 1
ATOM 1806 O O . ILE A 1 229 ? 6.259 13.095 11.625 1.00 52.75 229 ILE A O 1
ATOM 1810 N N . GLY A 1 230 ? 7.167 12.723 13.655 1.00 54.53 230 GLY A N 1
ATOM 1811 C CA . GLY A 1 230 ? 5.905 12.474 14.365 1.00 54.53 230 GLY A CA 1
ATOM 1812 C C . GLY A 1 230 ? 5.408 11.023 14.319 1.00 54.53 230 GLY A C 1
ATOM 1813 O O . GLY A 1 230 ? 4.308 10.761 14.801 1.00 54.53 230 GLY A O 1
ATOM 1814 N N . GLY A 1 231 ? 6.189 10.094 13.754 1.00 62.06 231 GLY A N 1
ATOM 1815 C CA . GLY A 1 231 ? 5.965 8.656 13.916 1.00 62.06 231 GLY A CA 1
ATOM 1816 C C . GLY A 1 231 ? 6.239 8.187 15.354 1.00 62.06 231 GLY A C 1
ATOM 1817 O O . GLY A 1 231 ? 6.869 8.918 16.125 1.00 62.06 231 GLY A O 1
ATOM 1818 N N . PRO A 1 232 ? 5.759 6.990 15.740 1.00 68.50 232 PRO A N 1
ATOM 1819 C CA . PRO A 1 232 ? 6.085 6.412 17.040 1.00 68.50 232 PRO A CA 1
ATOM 1820 C C . PRO A 1 232 ? 7.602 6.239 17.173 1.00 68.50 232 PRO A C 1
ATOM 1822 O O . PRO A 1 232 ? 8.281 5.923 16.195 1.00 68.50 232 PRO A O 1
ATOM 1825 N N . SER A 1 233 ? 8.139 6.433 18.379 1.00 78.25 233 SER A N 1
ATOM 1826 C CA . SER A 1 233 ? 9.540 6.099 18.629 1.00 78.25 233 SER A CA 1
ATOM 1827 C C . SER A 1 233 ? 9.734 4.573 18.571 1.00 78.25 233 SER A C 1
ATOM 1829 O O . SER A 1 233 ? 8.795 3.821 18.874 1.00 78.25 233 SER A O 1
ATOM 1831 N N . PRO A 1 234 ? 10.929 4.079 18.200 1.00 80.88 234 PRO A N 1
ATOM 1832 C CA . PRO A 1 234 ? 11.241 2.653 18.285 1.00 80.88 234 PRO A CA 1
ATOM 1833 C C . PRO A 1 234 ? 10.972 2.072 19.683 1.00 80.88 234 PRO A C 1
ATOM 1835 O O . PRO A 1 234 ? 10.500 0.939 19.809 1.00 80.88 234 PRO A O 1
ATOM 1838 N N . GLU A 1 235 ? 11.232 2.858 20.732 1.00 82.38 235 GLU A N 1
ATOM 1839 C CA . GLU A 1 235 ? 11.001 2.494 22.129 1.00 82.38 235 GLU A CA 1
ATOM 1840 C C . GLU A 1 235 ? 9.511 2.275 22.428 1.00 82.38 235 GLU A C 1
ATOM 1842 O O . GLU A 1 235 ? 9.156 1.297 23.089 1.00 82.38 235 GLU A O 1
ATOM 1847 N N . ASP A 1 236 ? 8.636 3.131 21.893 1.00 82.31 236 ASP A N 1
ATOM 1848 C CA . ASP A 1 236 ? 7.183 3.005 22.053 1.00 82.31 236 ASP A CA 1
ATOM 1849 C C . ASP A 1 236 ? 6.614 1.846 21.223 1.00 82.31 236 ASP A C 1
ATOM 1851 O O . ASP A 1 236 ? 5.633 1.200 21.613 1.00 82.31 236 ASP A O 1
ATOM 1855 N N . PHE A 1 237 ? 7.220 1.554 20.068 1.00 85.12 237 PHE A N 1
ATOM 1856 C CA . PHE A 1 237 ? 6.794 0.456 19.204 1.00 85.12 237 PHE A CA 1
ATOM 1857 C C . PHE A 1 237 ? 7.072 -0.911 19.844 1.00 85.12 237 PHE A C 1
ATOM 1859 O O . PHE A 1 237 ? 6.200 -1.785 19.851 1.00 85.12 237 PHE A O 1
ATOM 1866 N N . GLY A 1 238 ? 8.243 -1.094 20.453 1.00 83.44 238 GLY A N 1
ATOM 1867 C CA . GLY A 1 238 ? 8.626 -2.349 21.102 1.00 83.44 238 GLY A CA 1
ATOM 1868 C C . GLY A 1 238 ? 9.003 -3.469 20.114 1.00 83.44 238 GLY A C 1
ATOM 1869 O O . GLY A 1 238 ? 9.352 -3.200 18.964 1.00 83.44 238 GLY A O 1
ATOM 1870 N N . PRO A 1 239 ? 8.998 -4.747 20.541 1.00 84.94 239 PRO A N 1
ATOM 1871 C CA . PRO A 1 239 ? 9.413 -5.854 19.685 1.00 84.94 239 PRO A CA 1
ATOM 1872 C C . PRO A 1 239 ? 8.411 -6.091 18.550 1.00 84.94 239 PRO A C 1
ATOM 1874 O O . PRO A 1 239 ? 7.196 -6.016 18.743 1.00 84.94 239 PRO A O 1
ATOM 1877 N N . GLY A 1 240 ? 8.926 -6.448 17.374 1.00 89.19 240 GLY A N 1
ATOM 1878 C CA . GLY A 1 240 ? 8.100 -6.710 16.205 1.00 89.19 240 GLY A CA 1
ATOM 1879 C C . GLY A 1 240 ? 8.696 -7.729 15.243 1.00 89.19 240 GLY A C 1
ATOM 1880 O O . GLY A 1 240 ? 9.860 -8.115 15.339 1.00 89.19 240 GLY A O 1
ATOM 1881 N N . ILE A 1 241 ? 7.864 -8.171 14.306 1.00 91.88 241 ILE A N 1
ATOM 1882 C CA . ILE A 1 241 ? 8.225 -9.102 13.239 1.00 91.88 241 ILE A CA 1
ATOM 1883 C C . ILE A 1 241 ? 8.457 -8.297 11.971 1.00 91.88 241 ILE A C 1
ATOM 1885 O O . ILE A 1 241 ? 7.541 -7.650 11.466 1.00 91.88 241 ILE A O 1
ATOM 1889 N N . PHE A 1 242 ? 9.680 -8.356 11.455 1.00 92.31 242 PHE A N 1
ATOM 1890 C CA . PHE A 1 242 ? 10.015 -7.772 10.165 1.00 92.31 242 PHE A CA 1
ATOM 1891 C C . PHE A 1 242 ? 9.493 -8.649 9.022 1.00 92.31 242 PHE A C 1
ATOM 1893 O O . PHE A 1 242 ? 9.730 -9.860 8.989 1.00 92.31 242 PHE A O 1
ATOM 1900 N N . LEU A 1 243 ? 8.824 -8.023 8.057 1.00 92.25 243 LEU A N 1
ATOM 1901 C CA . LEU A 1 243 ? 8.247 -8.678 6.896 1.00 92.25 243 LEU A CA 1
ATOM 1902 C C . LEU A 1 243 ? 8.601 -7.911 5.607 1.00 92.25 243 LEU A C 1
ATOM 1904 O O . LEU A 1 243 ? 8.102 -6.805 5.395 1.00 92.25 243 LEU A O 1
ATOM 1908 N N . PRO A 1 244 ? 9.406 -8.484 4.694 1.00 91.12 244 PRO A N 1
ATOM 1909 C CA . PRO A 1 244 ? 9.726 -7.855 3.412 1.00 91.12 244 PRO A CA 1
ATOM 1910 C C . PRO A 1 244 ? 8.582 -8.068 2.405 1.00 91.12 244 PRO A C 1
ATOM 1912 O O . PRO A 1 244 ? 8.682 -8.900 1.502 1.00 91.12 244 PRO A O 1
ATOM 1915 N N . VAL A 1 245 ? 7.466 -7.354 2.583 1.00 92.88 245 VAL A N 1
ATOM 1916 C CA . VAL A 1 245 ? 6.202 -7.591 1.856 1.00 92.88 245 VAL A CA 1
ATOM 1917 C C . VAL A 1 245 ? 6.359 -7.528 0.345 1.00 92.88 245 VAL A C 1
ATOM 1919 O O . VAL A 1 245 ? 5.944 -8.459 -0.345 1.00 92.88 245 VAL A O 1
ATOM 1922 N N . SER A 1 246 ? 7.027 -6.497 -0.165 1.00 90.38 246 SER A N 1
ATOM 1923 C CA . SER A 1 246 ? 7.306 -6.386 -1.599 1.00 90.38 246 SER A CA 1
ATOM 1924 C C . SER A 1 246 ? 8.086 -7.596 -2.138 1.00 90.38 246 SER A C 1
ATOM 1926 O O . SER A 1 246 ? 7.766 -8.134 -3.194 1.00 90.38 246 SER A O 1
ATOM 1928 N N . GLY A 1 247 ? 9.054 -8.122 -1.379 1.00 90.06 247 GLY A N 1
ATOM 1929 C CA . GLY A 1 247 ? 9.781 -9.346 -1.734 1.00 90.06 247 GLY A CA 1
ATOM 1930 C C . GLY A 1 247 ? 8.896 -10.598 -1.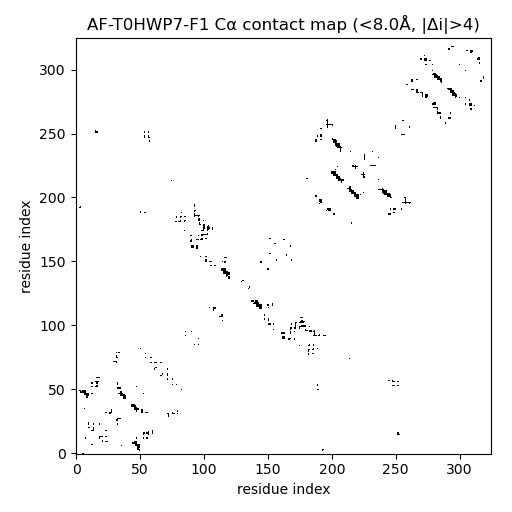755 1.00 90.06 247 GLY A C 1
ATOM 1931 O O . GLY A 1 247 ? 9.052 -11.452 -2.629 1.00 90.06 247 GLY A O 1
ATOM 1932 N N . ILE A 1 248 ? 7.933 -10.698 -0.832 1.00 93.88 248 ILE A N 1
ATOM 1933 C CA . ILE A 1 248 ? 6.947 -11.790 -0.804 1.00 93.88 248 ILE A CA 1
ATOM 1934 C C . ILE A 1 248 ? 6.080 -11.740 -2.063 1.00 93.88 248 ILE A C 1
ATOM 1936 O O . ILE A 1 248 ? 5.984 -12.742 -2.770 1.00 93.88 248 ILE A O 1
ATOM 1940 N N . ILE A 1 249 ? 5.494 -10.581 -2.371 1.00 94.00 249 ILE A N 1
ATOM 1941 C CA . ILE A 1 249 ? 4.597 -10.403 -3.522 1.00 94.00 249 ILE A CA 1
ATOM 1942 C C . ILE A 1 249 ? 5.358 -10.617 -4.835 1.00 94.00 249 ILE A C 1
ATOM 1944 O O . ILE A 1 249 ? 4.902 -11.365 -5.701 1.00 94.00 249 ILE A O 1
ATOM 1948 N N . ARG A 1 250 ? 6.566 -10.063 -4.978 1.00 90.88 250 ARG A N 1
ATOM 1949 C CA . ARG A 1 250 ? 7.391 -10.282 -6.178 1.00 90.88 250 ARG A CA 1
ATOM 1950 C C . ARG A 1 250 ? 7.722 -11.749 -6.392 1.00 90.88 250 ARG A C 1
ATOM 1952 O O . ARG A 1 250 ? 7.648 -12.218 -7.523 1.00 90.88 250 ARG A O 1
ATOM 1959 N N . LYS A 1 251 ? 8.020 -12.497 -5.324 1.00 93.00 251 LYS A N 1
ATOM 1960 C CA . LYS A 1 251 ? 8.279 -13.939 -5.414 1.00 93.00 251 LYS A CA 1
ATOM 1961 C C . LYS A 1 251 ? 7.054 -14.725 -5.882 1.00 93.00 251 LYS A C 1
ATOM 1963 O O . LYS A 1 251 ? 7.212 -15.640 -6.683 1.00 93.00 251 LYS A O 1
ATOM 1968 N N . VAL A 1 252 ? 5.862 -14.376 -5.398 1.00 95.31 252 VAL A N 1
ATOM 1969 C CA . VAL A 1 252 ? 4.596 -15.010 -5.811 1.00 95.31 252 VAL A CA 1
ATOM 1970 C C . VAL A 1 252 ? 4.383 -14.867 -7.319 1.00 95.31 252 VAL A C 1
ATOM 1972 O O . VAL A 1 252 ? 4.000 -15.825 -7.986 1.00 95.31 252 VAL A O 1
ATOM 1975 N N . TRP A 1 253 ? 4.655 -13.679 -7.857 1.00 94.19 253 TRP A N 1
ATOM 1976 C CA . TRP A 1 253 ? 4.308 -13.319 -9.234 1.00 94.19 253 TRP A CA 1
ATOM 1977 C C . TRP A 1 253 ? 5.487 -13.329 -10.215 1.00 94.19 253 TRP A C 1
ATOM 1979 O O . TRP A 1 253 ? 5.291 -13.048 -11.394 1.00 94.19 253 TRP A O 1
ATOM 1989 N N . GLY A 1 254 ? 6.699 -13.651 -9.753 1.00 91.81 254 GLY A N 1
ATOM 1990 C CA . GLY A 1 254 ? 7.915 -13.606 -10.571 1.00 91.81 254 GLY A CA 1
ATOM 1991 C C . GLY A 1 254 ? 8.233 -12.201 -11.094 1.00 91.81 254 GLY A C 1
ATOM 1992 O O . GLY A 1 254 ? 8.648 -12.053 -12.241 1.00 91.81 254 GLY A O 1
ATOM 1993 N N . LEU A 1 255 ? 7.978 -11.168 -10.288 1.00 89.69 255 LEU A N 1
ATOM 1994 C CA . LEU A 1 255 ? 8.155 -9.772 -10.693 1.00 89.69 255 LEU A CA 1
ATOM 1995 C C . LEU A 1 255 ? 9.601 -9.315 -10.503 1.00 89.69 255 LEU A C 1
ATOM 1997 O O . LEU A 1 255 ? 10.279 -9.723 -9.560 1.00 89.69 255 LEU A O 1
ATOM 2001 N N . LYS A 1 256 ? 10.022 -8.399 -11.377 1.00 87.56 256 LYS A N 1
ATOM 2002 C CA . LYS A 1 256 ? 11.282 -7.667 -11.251 1.00 87.56 256 LYS A CA 1
ATOM 2003 C C . LYS A 1 256 ? 11.286 -6.769 -10.009 1.00 87.56 256 LYS A C 1
ATOM 2005 O O . LYS A 1 256 ? 10.241 -6.374 -9.487 1.00 87.56 256 LYS A O 1
ATOM 2010 N N . THR A 1 257 ? 12.478 -6.419 -9.558 1.00 82.50 257 THR A N 1
ATOM 2011 C CA . THR A 1 257 ? 12.721 -5.391 -8.543 1.00 82.50 257 THR A CA 1
ATOM 2012 C C . THR A 1 257 ? 12.418 -3.981 -9.089 1.00 82.50 257 THR A C 1
ATOM 2014 O O . THR A 1 257 ? 12.413 -3.774 -10.307 1.00 82.50 257 THR A O 1
ATOM 2017 N N . PRO A 1 258 ? 12.18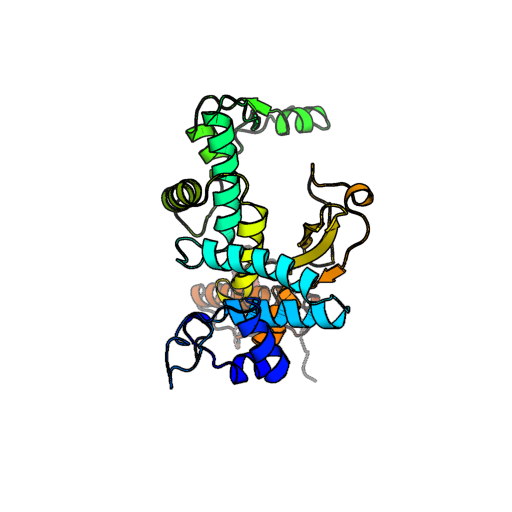3 -2.975 -8.225 1.00 76.69 258 PRO A N 1
ATOM 2018 C CA . PRO A 1 258 ? 11.962 -1.594 -8.642 1.00 76.69 258 PRO A CA 1
ATOM 2019 C C . PRO A 1 258 ? 13.141 -1.056 -9.441 1.00 76.69 258 PRO A C 1
ATOM 2021 O O . PRO A 1 258 ? 12.932 -0.464 -10.494 1.00 76.69 258 PRO A O 1
ATOM 2024 N N . SER A 1 259 ? 14.370 -1.342 -9.005 1.00 76.81 259 SER A N 1
ATOM 2025 C CA . SER A 1 259 ? 15.595 -0.949 -9.704 1.00 76.81 259 SER A CA 1
ATOM 2026 C C . SER A 1 259 ? 15.670 -1.541 -11.113 1.00 76.81 259 SER A C 1
ATOM 2028 O O . SER A 1 259 ? 16.055 -0.856 -12.055 1.00 76.81 259 SER A O 1
ATOM 2030 N N . GLU A 1 260 ? 15.258 -2.796 -11.304 1.00 82.31 260 GLU A N 1
ATOM 2031 C CA . GLU A 1 260 ? 15.165 -3.403 -12.637 1.00 82.31 260 GLU A CA 1
ATOM 2032 C C . GLU A 1 260 ? 14.105 -2.722 -13.515 1.00 82.31 260 GLU A C 1
ATOM 2034 O O . GLU A 1 260 ? 14.396 -2.389 -14.662 1.00 82.31 260 GLU A O 1
ATOM 2039 N N . TYR A 1 261 ? 12.908 -2.442 -12.990 1.00 83.56 261 TYR A N 1
ATOM 2040 C CA . TYR A 1 261 ? 11.889 -1.700 -13.743 1.00 83.56 261 TYR A CA 1
ATOM 2041 C C . TYR A 1 261 ? 12.315 -0.259 -14.064 1.00 83.56 261 TYR A C 1
ATOM 2043 O O . TYR A 1 261 ? 12.015 0.246 -15.148 1.00 83.56 261 TYR A O 1
ATOM 2051 N N . MET A 1 262 ? 13.005 0.419 -13.143 1.00 77.06 262 MET A N 1
ATOM 2052 C CA . MET A 1 262 ? 13.558 1.755 -13.373 1.00 77.06 262 MET A CA 1
ATOM 2053 C C . MET A 1 262 ? 14.576 1.730 -14.513 1.00 77.06 262 MET A C 1
ATOM 2055 O O . MET A 1 262 ? 14.444 2.536 -15.434 1.00 77.06 262 MET A O 1
ATOM 2059 N N . ARG A 1 263 ? 15.504 0.762 -14.507 1.00 78.00 263 ARG A N 1
ATOM 2060 C CA . ARG A 1 263 ? 16.482 0.568 -15.589 1.00 78.00 263 ARG A CA 1
ATOM 2061 C C . ARG A 1 263 ? 15.808 0.308 -16.936 1.00 78.00 263 ARG A C 1
ATOM 2063 O O . ARG A 1 263 ? 16.189 0.924 -17.926 1.00 78.00 263 ARG A O 1
ATOM 2070 N N . ASP A 1 264 ? 14.769 -0.526 -16.986 1.00 83.81 264 ASP A N 1
ATOM 2071 C CA . ASP A 1 264 ? 14.016 -0.776 -18.225 1.00 83.81 264 ASP A CA 1
ATOM 2072 C C . ASP A 1 264 ? 13.338 0.499 -18.763 1.00 83.81 264 ASP A C 1
ATOM 2074 O O . ASP A 1 264 ? 13.374 0.775 -19.967 1.00 83.81 264 ASP A O 1
ATOM 2078 N N . ARG A 1 265 ? 12.723 1.304 -17.883 1.00 83.12 265 ARG A N 1
ATOM 2079 C CA . ARG A 1 265 ? 12.089 2.578 -18.271 1.00 83.12 265 ARG A CA 1
ATOM 2080 C C . ARG A 1 265 ? 13.110 3.598 -18.743 1.00 83.12 265 ARG A C 1
ATOM 2082 O O . ARG A 1 265 ? 12.851 4.312 -19.712 1.00 83.12 265 ARG A O 1
ATOM 2089 N N . GLU A 1 266 ? 14.244 3.682 -18.061 1.00 81.25 266 GLU A N 1
ATOM 2090 C CA . GLU A 1 266 ? 15.345 4.547 -18.458 1.00 81.25 266 GLU A CA 1
ATOM 2091 C C . GLU A 1 266 ? 15.882 4.122 -19.830 1.00 81.25 266 GLU A C 1
ATOM 2093 O O . GLU A 1 266 ? 15.926 4.949 -20.740 1.00 81.25 266 GLU A O 1
ATOM 2098 N N . ALA A 1 267 ? 16.134 2.826 -20.039 1.00 84.00 267 ALA A N 1
ATOM 2099 C CA . ALA A 1 267 ? 16.553 2.271 -21.324 1.00 84.00 267 ALA A CA 1
ATOM 2100 C C . ALA A 1 267 ? 15.579 2.624 -22.461 1.00 84.00 267 ALA A C 1
ATOM 2102 O O . ALA A 1 267 ? 15.994 3.059 -23.538 1.00 84.00 267 ALA A O 1
ATOM 2103 N N . G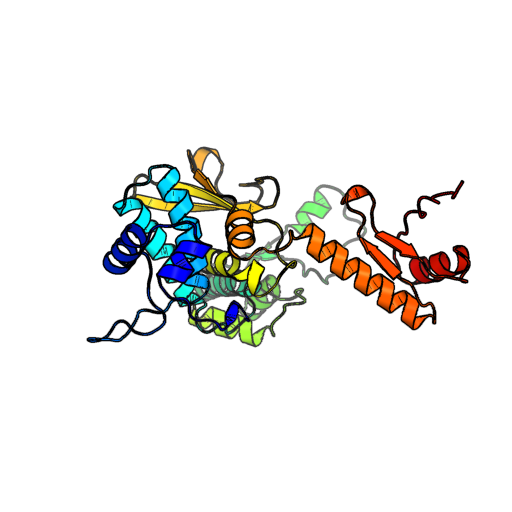LU A 1 268 ? 14.272 2.500 -22.218 1.00 86.88 268 GLU A N 1
ATOM 2104 C CA . GLU A 1 268 ? 13.239 2.868 -23.189 1.00 86.88 268 GLU A CA 1
ATOM 2105 C C . GLU A 1 268 ? 13.183 4.383 -23.443 1.00 86.88 268 GLU A C 1
ATOM 2107 O O . GLU A 1 268 ? 12.996 4.827 -24.581 1.00 86.88 268 GLU A O 1
ATOM 2112 N N . ARG A 1 269 ? 13.383 5.204 -22.405 1.00 85.31 269 ARG A N 1
ATOM 2113 C CA . ARG A 1 269 ? 13.451 6.665 -22.535 1.00 85.31 269 ARG A CA 1
ATOM 2114 C C . ARG A 1 269 ? 14.665 7.088 -23.367 1.00 85.31 269 ARG A C 1
ATOM 2116 O O . ARG A 1 269 ? 14.518 7.957 -24.232 1.00 85.31 269 ARG A O 1
ATOM 2123 N N . LEU A 1 270 ? 15.827 6.461 -23.165 1.00 86.38 270 LEU A N 1
ATOM 2124 C CA . LEU A 1 270 ? 17.023 6.678 -23.987 1.00 86.38 270 LEU A CA 1
ATOM 2125 C C . LEU A 1 270 ? 16.767 6.258 -25.437 1.00 86.38 270 LEU A C 1
ATOM 2127 O O . LEU A 1 270 ? 16.981 7.058 -26.348 1.00 86.38 270 LEU A O 1
ATOM 2131 N N . ARG A 1 271 ? 16.224 5.053 -25.657 1.00 88.56 271 ARG A N 1
ATOM 2132 C CA . ARG A 1 271 ? 15.890 4.535 -26.994 1.00 88.56 271 ARG A CA 1
ATOM 2133 C C . ARG A 1 271 ? 14.982 5.496 -27.763 1.00 88.56 271 ARG A C 1
ATOM 2135 O O . ARG A 1 271 ? 15.284 5.849 -28.900 1.00 88.56 271 ARG A O 1
ATOM 2142 N N . LYS A 1 272 ? 13.903 5.978 -27.136 1.00 89.25 272 LYS A N 1
ATOM 2143 C CA . LYS A 1 272 ? 12.986 6.967 -27.734 1.00 89.25 272 LYS A CA 1
ATOM 2144 C C . LYS A 1 272 ? 13.665 8.303 -28.028 1.00 89.25 272 LYS A C 1
ATOM 2146 O O . LYS A 1 272 ? 13.340 8.942 -29.025 1.00 89.25 272 LYS A O 1
ATOM 2151 N N . THR A 1 273 ? 14.575 8.740 -27.163 1.00 88.88 273 THR A N 1
ATOM 2152 C CA . THR A 1 273 ? 15.317 9.997 -27.338 1.00 88.88 273 THR A CA 1
ATOM 2153 C C . THR A 1 273 ? 16.251 9.918 -28.544 1.00 88.88 273 THR A C 1
ATOM 2155 O O . THR A 1 273 ? 16.218 10.805 -29.394 1.00 88.88 273 THR A O 1
ATOM 2158 N N . LEU A 1 274 ? 17.011 8.828 -28.669 1.00 89.12 274 LEU A N 1
ATOM 2159 C CA . LEU A 1 274 ? 17.896 8.585 -29.810 1.00 89.12 274 LEU A CA 1
ATOM 2160 C C . LEU A 1 274 ? 17.104 8.405 -31.111 1.00 89.12 274 LEU A C 1
ATOM 2162 O O . LEU A 1 274 ? 17.424 9.044 -32.112 1.00 89.12 274 LEU A O 1
ATOM 2166 N N . ALA A 1 275 ? 16.000 7.654 -31.079 1.00 90.88 275 ALA A N 1
ATOM 2167 C CA . ALA A 1 275 ? 15.134 7.473 -32.24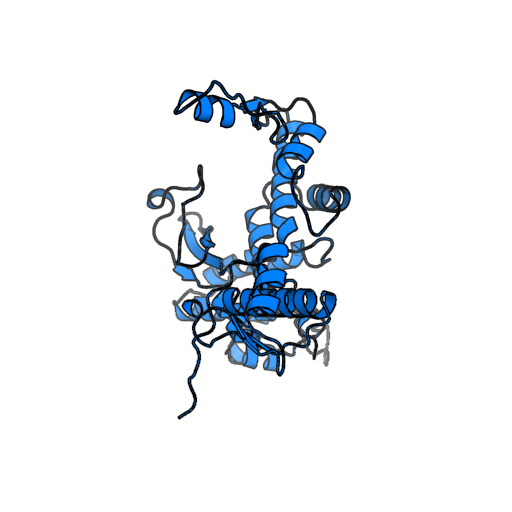2 1.00 90.88 275 ALA A CA 1
ATOM 2168 C C . ALA A 1 275 ? 14.557 8.803 -32.761 1.00 90.88 275 ALA A C 1
ATOM 2170 O O . ALA A 1 275 ? 14.506 9.021 -33.970 1.00 90.88 275 ALA A O 1
ATOM 2171 N N . LYS A 1 276 ? 14.181 9.735 -31.869 1.00 91.44 276 LYS A N 1
ATOM 2172 C CA . LYS A 1 276 ? 13.742 11.094 -32.252 1.00 91.44 276 LYS A CA 1
ATOM 2173 C C . LYS A 1 276 ? 14.837 11.910 -32.944 1.00 91.44 276 LYS A C 1
ATOM 2175 O O . LYS A 1 276 ? 14.514 12.806 -33.716 1.00 91.44 276 LYS A O 1
ATOM 2180 N N . ALA A 1 277 ? 16.103 11.607 -32.674 1.00 89.31 277 ALA A N 1
ATOM 2181 C CA . ALA A 1 277 ? 17.254 12.202 -33.346 1.00 89.31 277 ALA A CA 1
ATOM 2182 C C . ALA A 1 277 ? 17.681 11.430 -34.612 1.00 89.31 277 ALA A C 1
ATOM 2184 O O . ALA A 1 277 ? 18.700 11.762 -35.208 1.00 89.31 277 ALA A O 1
ATOM 2185 N N . GLY A 1 278 ? 16.924 10.406 -35.027 1.00 91.00 278 GLY A N 1
ATOM 2186 C CA . GLY A 1 278 ? 17.252 9.566 -36.182 1.00 91.00 278 GLY A CA 1
ATOM 2187 C C . GLY A 1 278 ? 18.317 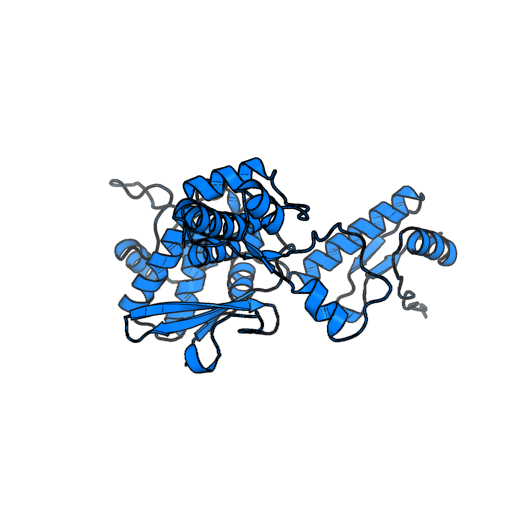8.499 -35.907 1.00 91.00 278 GLY A C 1
ATOM 2188 O O . GLY A 1 278 ? 18.798 7.871 -36.844 1.00 91.00 278 GLY A O 1
ATOM 2189 N N . ILE A 1 279 ? 18.682 8.275 -34.641 1.00 89.44 279 ILE A N 1
ATOM 2190 C CA . ILE A 1 279 ? 19.685 7.289 -34.232 1.00 89.44 279 ILE A CA 1
ATOM 2191 C C . ILE A 1 279 ? 18.974 5.994 -33.827 1.00 89.44 279 ILE A C 1
ATOM 2193 O O . ILE A 1 279 ? 18.198 5.966 -32.869 1.00 89.44 279 ILE A O 1
ATOM 2197 N N . VAL A 1 280 ? 19.262 4.902 -34.537 1.00 89.06 280 VAL A N 1
ATOM 2198 C CA . VAL A 1 280 ? 18.805 3.558 -34.163 1.00 89.06 280 VAL A CA 1
ATOM 2199 C C . VAL A 1 280 ? 19.838 2.943 -33.225 1.00 89.06 280 VAL A C 1
ATOM 2201 O O . VAL A 1 280 ? 20.955 2.649 -33.640 1.00 89.06 280 VAL A O 1
ATOM 2204 N N . ALA A 1 281 ? 19.460 2.751 -31.962 1.00 86.31 281 ALA A N 1
ATOM 2205 C CA . ALA A 1 281 ? 20.335 2.201 -30.934 1.00 86.31 281 ALA A CA 1
ATOM 2206 C C . ALA A 1 281 ? 19.676 1.040 -30.181 1.00 86.31 281 ALA A C 1
ATOM 2208 O O . ALA A 1 281 ? 18.486 1.077 -29.849 1.00 86.31 281 ALA A O 1
ATOM 2209 N N . VAL A 1 282 ? 20.478 0.029 -29.862 1.00 85.75 282 VAL A N 1
ATOM 2210 C CA . VAL A 1 282 ? 20.156 -1.015 -28.894 1.00 85.75 282 VAL A CA 1
ATOM 2211 C C . VAL A 1 282 ? 20.611 -0.525 -27.525 1.00 85.75 282 VAL A C 1
ATOM 2213 O O . VAL A 1 282 ? 21.789 -0.232 -27.330 1.00 85.75 282 VAL A O 1
ATOM 2216 N N . ILE A 1 283 ? 19.659 -0.411 -26.597 1.00 84.88 283 ILE A N 1
ATOM 2217 C CA . ILE A 1 283 ? 19.928 -0.064 -25.199 1.00 84.88 283 ILE A CA 1
ATOM 2218 C C . ILE A 1 283 ? 19.730 -1.312 -24.351 1.00 84.88 283 ILE A C 1
ATOM 2220 O O . ILE A 1 283 ? 18.639 -1.892 -24.387 1.00 84.88 283 ILE A O 1
ATOM 2224 N N . THR A 1 284 ? 20.759 -1.688 -23.599 1.00 81.56 284 THR A N 1
ATOM 2225 C CA . THR A 1 284 ? 20.758 -2.876 -22.742 1.00 81.56 284 THR A CA 1
ATOM 2226 C C . THR A 1 284 ? 21.096 -2.465 -21.311 1.00 81.56 284 THR A C 1
ATOM 2228 O O . THR A 1 284 ? 22.152 -1.870 -21.098 1.00 81.56 284 THR A O 1
ATOM 2231 N N . PRO A 1 285 ? 20.235 -2.759 -20.322 1.00 73.19 285 PRO A N 1
ATOM 2232 C CA . PRO A 1 285 ? 20.609 -2.644 -18.918 1.00 73.19 285 PRO A CA 1
ATOM 2233 C C . PRO A 1 285 ? 21.790 -3.561 -18.599 1.00 73.19 285 PRO A C 1
ATOM 2235 O O . PRO A 1 285 ? 21.724 -4.750 -18.909 1.00 73.19 285 PRO A O 1
ATOM 2238 N N . ASN A 1 286 ? 22.849 -3.027 -17.989 1.00 70.38 286 ASN A N 1
ATOM 2239 C CA . ASN A 1 286 ? 23.943 -3.863 -17.494 1.00 70.38 286 ASN A CA 1
ATOM 2240 C C . ASN A 1 286 ? 23.463 -4.705 -16.301 1.00 70.38 286 ASN A C 1
ATOM 2242 O O . ASN A 1 286 ? 22.494 -4.339 -15.626 1.00 70.38 286 ASN A O 1
ATOM 2246 N N . GLU A 1 287 ? 24.103 -5.854 -16.059 1.00 62.03 287 GLU A N 1
ATOM 2247 C CA . GLU A 1 287 ? 23.667 -6.800 -15.022 1.00 62.03 287 GLU A CA 1
ATOM 2248 C C . GLU A 1 287 ? 23.719 -6.148 -13.631 1.00 62.03 287 GLU A C 1
ATOM 2250 O O . GLU A 1 287 ? 22.735 -6.206 -12.881 1.00 62.03 287 GLU A O 1
ATOM 2255 N N . HIS A 1 288 ? 24.790 -5.406 -13.333 1.00 60.09 288 HIS A N 1
ATOM 2256 C CA . HIS A 1 288 ? 24.914 -4.655 -12.087 1.00 60.09 288 HIS A CA 1
ATOM 2257 C C . HIS A 1 288 ? 24.236 -3.270 -12.150 1.00 60.09 288 HIS A C 1
ATOM 2259 O O . HIS A 1 288 ? 24.402 -2.544 -13.131 1.00 60.09 288 HIS A O 1
ATOM 2265 N N . PRO A 1 289 ? 23.489 -2.859 -11.102 1.00 54.16 289 PRO A N 1
ATOM 2266 C CA . PRO A 1 289 ? 22.828 -1.549 -11.047 1.00 54.16 289 PRO A CA 1
ATOM 2267 C C . PRO A 1 289 ? 23.789 -0.364 -11.199 1.00 54.16 289 PRO A C 1
ATOM 2269 O O . PRO A 1 289 ? 23.420 0.648 -11.791 1.00 54.16 289 PRO A O 1
ATOM 2272 N N . ASP A 1 290 ? 25.019 -0.515 -10.705 1.00 58.72 290 ASP A N 1
ATOM 2273 C CA . ASP A 1 290 ? 26.039 0.537 -10.693 1.00 58.72 290 ASP A CA 1
ATOM 2274 C C . ASP A 1 290 ? 26.742 0.716 -12.049 1.00 58.72 290 ASP A C 1
ATOM 2276 O O . ASP A 1 290 ? 27.404 1.727 -12.272 1.00 58.72 290 ASP A O 1
ATOM 2280 N N . GLU A 1 291 ? 26.584 -0.241 -12.968 1.00 61.31 291 GLU A N 1
ATOM 2281 C CA . GLU A 1 291 ? 27.213 -0.225 -14.295 1.00 61.31 291 GLU A CA 1
ATOM 2282 C C . GLU A 1 291 ? 26.378 0.532 -15.342 1.00 61.31 291 GLU A C 1
ATOM 2284 O O . GLU A 1 291 ? 26.799 0.675 -16.489 1.00 61.31 291 GLU A O 1
ATOM 2289 N N . GLY A 1 292 ? 25.187 1.021 -14.982 1.00 69.44 292 GLY A N 1
ATOM 2290 C CA . GLY A 1 292 ? 24.350 1.842 -15.857 1.00 69.44 292 GLY A CA 1
ATOM 2291 C C . GLY A 1 292 ? 23.754 1.097 -17.062 1.00 69.44 292 GLY A C 1
ATOM 2292 O O . GLY A 1 292 ? 23.347 -0.065 -16.980 1.00 69.44 292 GLY A O 1
ATOM 2293 N N . LEU A 1 293 ? 23.632 1.804 -18.189 1.00 74.75 293 LEU A N 1
ATOM 2294 C CA . LEU A 1 293 ? 23.018 1.323 -19.430 1.00 74.75 293 LEU A CA 1
ATOM 2295 C C . LEU A 1 293 ? 24.066 1.265 -20.547 1.00 74.75 293 LEU A C 1
ATOM 2297 O O . LEU A 1 293 ? 24.750 2.253 -20.807 1.00 74.75 293 LEU A O 1
ATOM 2301 N N . SER A 1 294 ? 24.135 0.147 -21.266 1.00 80.38 294 SER A N 1
ATOM 2302 C CA . SER A 1 294 ? 24.927 0.032 -22.490 1.00 80.38 294 SER A CA 1
ATOM 2303 C C . SER A 1 294 ? 24.146 0.569 -23.691 1.00 80.38 294 SER A C 1
ATOM 2305 O O . SER A 1 294 ? 22.968 0.247 -23.873 1.00 80.38 294 SER A O 1
ATOM 2307 N N . VAL A 1 295 ? 24.803 1.389 -24.516 1.00 84.12 295 VAL A N 1
ATOM 2308 C CA . VAL A 1 295 ? 24.238 2.015 -25.719 1.00 84.12 295 VAL A CA 1
ATOM 2309 C C . VAL A 1 295 ? 25.049 1.567 -26.932 1.00 84.12 295 VAL A C 1
ATOM 2311 O O . VAL A 1 295 ? 26.221 1.908 -27.053 1.00 84.12 295 VAL A O 1
ATOM 2314 N N . ASN A 1 296 ? 24.424 0.842 -27.859 1.00 85.44 296 ASN A N 1
ATOM 2315 C CA . ASN A 1 296 ? 25.049 0.423 -29.113 1.00 85.44 296 ASN A CA 1
ATOM 2316 C C . ASN A 1 296 ? 24.253 0.956 -30.311 1.00 85.44 296 ASN A C 1
ATOM 2318 O O . ASN A 1 296 ? 23.121 0.529 -30.537 1.00 85.44 296 ASN A O 1
ATOM 2322 N N . ALA A 1 297 ? 24.842 1.866 -31.087 1.00 86.69 297 ALA A N 1
ATOM 2323 C CA . ALA A 1 297 ? 24.258 2.408 -32.313 1.00 86.69 297 ALA A CA 1
ATOM 2324 C C . ALA A 1 297 ? 25.224 2.187 -33.493 1.00 86.69 2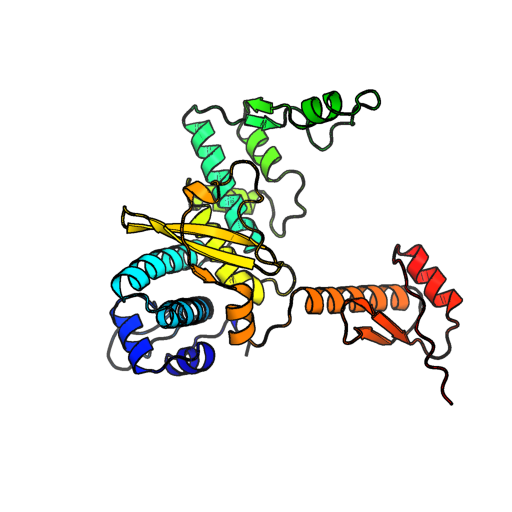97 ALA A C 1
ATOM 2326 O O . ALA A 1 297 ? 26.118 3.004 -33.722 1.00 86.69 297 ALA A O 1
ATOM 2327 N N . PRO A 1 298 ? 25.086 1.074 -34.236 1.00 85.06 298 PRO A N 1
ATOM 2328 C CA . PRO A 1 298 ? 26.009 0.736 -35.314 1.00 85.06 298 PRO A CA 1
ATOM 2329 C C . PRO A 1 298 ? 26.103 1.842 -36.372 1.00 85.06 298 PRO A C 1
ATOM 2331 O O . PRO A 1 298 ? 25.087 2.301 -36.892 1.00 85.06 298 PRO A O 1
ATOM 2334 N N . GLY A 1 299 ? 27.331 2.242 -36.713 1.00 83.62 299 GLY A N 1
ATOM 2335 C CA . GLY A 1 299 ? 27.595 3.257 -37.739 1.00 83.62 299 GLY A CA 1
ATOM 2336 C C . GLY A 1 299 ? 27.383 4.707 -37.291 1.00 83.62 299 GLY A C 1
ATOM 2337 O O . GLY A 1 299 ? 27.408 5.598 -38.138 1.00 83.62 299 GLY A O 1
ATOM 2338 N N . ILE A 1 300 ? 27.180 4.953 -35.993 1.00 87.56 300 ILE A N 1
ATOM 2339 C CA . ILE A 1 300 ? 27.051 6.295 -35.419 1.00 87.56 300 ILE A CA 1
ATOM 2340 C C . ILE A 1 300 ? 28.206 6.542 -34.448 1.00 87.56 300 ILE A C 1
ATOM 2342 O O . ILE A 1 300 ? 28.419 5.782 -33.508 1.00 87.56 300 ILE A O 1
ATOM 2346 N N . GLU A 1 301 ? 28.931 7.634 -34.666 1.00 86.25 301 GLU A N 1
ATOM 2347 C CA . GLU A 1 301 ? 30.022 8.066 -33.794 1.00 86.25 301 GLU A CA 1
ATOM 2348 C C . GLU A 1 301 ? 29.516 8.447 -32.393 1.00 86.25 301 GLU A C 1
ATOM 2350 O O . GLU A 1 301 ? 28.514 9.157 -32.257 1.00 86.25 301 GLU A O 1
ATOM 2355 N N . TRP A 1 302 ? 30.241 8.039 -31.343 1.00 84.44 302 TRP A N 1
ATOM 2356 C CA . TRP A 1 302 ? 29.816 8.232 -29.948 1.00 84.44 302 TRP A CA 1
ATOM 2357 C C . TRP A 1 302 ? 29.519 9.697 -29.598 1.00 84.44 302 TRP A C 1
ATOM 2359 O O . TRP A 1 302 ? 28.512 9.980 -28.955 1.00 84.44 302 TRP A O 1
ATOM 2369 N N . HIS A 1 303 ? 30.323 10.645 -30.087 1.00 86.44 303 HIS A N 1
ATOM 2370 C CA . HIS A 1 303 ? 30.123 12.073 -29.808 1.00 86.44 303 HIS A CA 1
ATOM 2371 C C . HIS A 1 303 ? 28.761 12.607 -30.304 1.00 86.44 303 HIS A C 1
ATOM 2373 O O . HIS A 1 303 ? 28.220 13.551 -29.727 1.00 86.44 303 HIS A O 1
ATOM 2379 N N . LEU A 1 304 ? 28.171 12.003 -31.347 1.00 85.94 304 LEU A N 1
ATOM 2380 C CA . LEU A 1 304 ? 26.830 12.356 -31.833 1.00 85.94 304 LEU A CA 1
ATOM 2381 C C . LEU A 1 304 ? 25.738 11.821 -30.900 1.00 85.94 304 LEU A C 1
ATOM 2383 O O . LEU A 1 304 ? 24.747 12.505 -30.646 1.00 85.94 304 LEU A O 1
ATOM 2387 N N . ILE A 1 305 ? 25.937 10.615 -30.366 1.00 85.31 305 ILE A N 1
ATOM 2388 C CA . ILE A 1 305 ? 25.055 9.989 -29.374 1.00 85.31 305 ILE A CA 1
ATOM 2389 C C . ILE A 1 305 ? 25.089 10.812 -28.082 1.00 85.31 305 ILE A C 1
ATOM 2391 O O . ILE A 1 305 ? 24.045 11.225 -27.576 1.00 85.31 305 ILE A O 1
ATOM 2395 N N . GLU A 1 306 ? 26.290 11.121 -27.596 1.00 85.31 306 GLU A N 1
ATOM 2396 C CA . GLU A 1 306 ? 26.531 11.923 -26.399 1.00 85.31 306 GLU A CA 1
ATOM 2397 C C . GLU A 1 306 ? 25.907 13.323 -26.511 1.00 85.31 306 GLU A C 1
ATOM 2399 O O . GLU A 1 306 ? 25.237 13.775 -25.582 1.00 85.31 306 GLU A O 1
ATOM 2404 N N . ALA A 1 307 ? 26.032 13.993 -27.662 1.00 86.44 307 ALA A N 1
ATOM 2405 C CA . ALA A 1 307 ? 25.411 15.299 -27.884 1.00 86.44 307 ALA A CA 1
ATOM 2406 C C . ALA A 1 307 ? 23.875 15.257 -27.751 1.00 86.44 307 ALA A C 1
ATOM 2408 O O . ALA A 1 307 ? 23.274 16.163 -27.165 1.00 86.44 307 ALA A O 1
ATOM 2409 N N . VAL A 1 308 ? 23.229 14.201 -28.261 1.00 86.19 308 VAL A N 1
ATOM 2410 C CA . VAL A 1 308 ? 21.774 14.007 -28.140 1.00 86.19 308 VAL A CA 1
ATOM 2411 C C . VAL A 1 308 ? 21.374 13.726 -26.690 1.00 86.19 308 VAL A C 1
ATOM 2413 O O . VAL A 1 308 ? 20.403 14.312 -26.203 1.00 86.19 308 VAL A O 1
ATOM 2416 N N . LEU A 1 309 ? 22.121 12.869 -25.990 1.00 84.25 309 LEU A N 1
ATOM 2417 C CA . LEU A 1 309 ? 21.853 12.515 -24.593 1.00 84.25 309 LEU A CA 1
ATOM 2418 C C . LEU A 1 309 ? 22.028 13.718 -23.654 1.00 84.25 309 LEU A C 1
ATOM 2420 O O . LEU A 1 309 ? 21.121 14.012 -22.871 1.00 84.25 309 LEU A O 1
ATOM 2424 N N . ASN A 1 310 ? 23.119 14.473 -23.806 1.00 84.00 310 ASN A N 1
ATOM 2425 C CA . ASN A 1 310 ? 23.382 15.691 -23.038 1.00 84.00 310 ASN A CA 1
ATOM 2426 C C . ASN A 1 310 ? 22.295 16.749 -23.268 1.00 84.00 310 ASN A C 1
ATOM 2428 O O . ASN A 1 310 ? 21.792 17.345 -22.315 1.00 84.00 310 ASN A O 1
ATOM 2432 N N . LYS A 1 311 ? 21.858 16.941 -24.522 1.00 82.88 311 LYS A N 1
ATOM 2433 C CA . LYS A 1 311 ? 20.756 17.861 -24.851 1.00 82.88 311 LYS A CA 1
ATOM 2434 C C . LYS A 1 311 ? 19.429 17.454 -24.201 1.00 82.88 311 LYS A C 1
ATOM 2436 O O . LYS A 1 311 ? 18.613 18.317 -23.890 1.00 82.88 311 LYS A O 1
ATOM 2441 N N . ALA A 1 312 ? 19.207 16.158 -23.997 1.00 76.50 312 ALA A N 1
ATOM 2442 C CA . ALA A 1 312 ? 18.020 15.621 -23.335 1.00 76.50 312 ALA A CA 1
ATOM 2443 C C . ALA A 1 312 ? 18.150 15.532 -21.799 1.00 76.50 312 ALA A C 1
ATOM 2445 O O . ALA A 1 312 ? 17.224 15.056 -21.139 1.00 76.50 312 ALA A O 1
ATOM 2446 N N . GLY A 1 313 ? 19.266 16.006 -21.232 1.00 72.00 313 GLY A N 1
ATOM 2447 C CA . GLY A 1 313 ? 19.503 16.043 -19.790 1.00 72.00 313 GLY A CA 1
ATOM 2448 C C . GLY A 1 313 ? 19.900 14.699 -19.175 1.00 72.00 313 GLY A C 1
ATOM 2449 O O . GLY A 1 313 ? 19.814 14.551 -17.958 1.00 72.00 313 GLY A O 1
ATOM 2450 N N . PHE A 1 314 ? 20.324 13.720 -19.979 1.00 70.94 314 PHE A N 1
ATOM 2451 C CA . PHE A 1 314 ? 20.910 12.484 -19.463 1.00 70.94 314 PHE A CA 1
ATOM 2452 C C . PHE A 1 314 ? 22.389 12.707 -19.147 1.00 70.94 314 PHE A C 1
ATOM 2454 O O . PHE A 1 314 ? 23.132 13.192 -19.996 1.00 70.94 314 PHE A O 1
ATOM 2461 N N . ARG A 1 315 ? 22.832 12.323 -17.944 1.00 57.22 315 ARG A N 1
ATOM 2462 C CA . ARG A 1 315 ? 24.264 12.190 -17.644 1.00 57.22 315 ARG A CA 1
ATOM 2463 C C . ARG A 1 315 ? 24.714 10.819 -18.141 1.00 57.22 315 ARG A C 1
ATOM 2465 O O . ARG A 1 315 ? 24.486 9.827 -17.458 1.00 57.22 315 ARG A O 1
ATOM 2472 N N . SER A 1 316 ? 25.296 10.743 -19.334 1.00 52.75 316 SER A N 1
ATOM 2473 C CA . SER A 1 316 ? 25.869 9.488 -19.827 1.00 52.75 316 SER A CA 1
ATOM 2474 C C . SER A 1 316 ? 27.156 9.164 -19.070 1.00 52.75 316 SER A C 1
ATOM 2476 O O . SER A 1 316 ? 28.059 9.996 -19.008 1.00 52.75 316 SER A O 1
ATOM 2478 N N . GLN A 1 317 ? 27.259 7.953 -18.524 1.00 48.97 317 GLN A N 1
ATOM 2479 C CA . GLN A 1 317 ? 28.565 7.350 -18.269 1.00 48.97 317 GLN A CA 1
ATOM 2480 C C . GLN A 1 317 ? 29.116 6.864 -19.613 1.00 48.97 317 GLN A C 1
ATOM 2482 O O . GLN A 1 317 ? 28.369 6.328 -20.434 1.00 48.97 317 GLN A O 1
ATOM 2487 N N . THR A 1 318 ? 30.398 7.114 -19.869 1.00 46.91 318 THR A N 1
ATOM 2488 C CA . THR A 1 318 ? 31.098 6.641 -21.068 1.00 46.91 318 THR A CA 1
ATOM 2489 C C . THR A 1 318 ? 30.911 5.124 -21.194 1.00 46.91 318 THR A C 1
ATOM 2491 O O . THR A 1 318 ? 31.073 4.432 -20.186 1.00 46.91 318 THR A O 1
ATOM 2494 N N . PRO A 1 319 ? 30.586 4.572 -22.377 1.00 45.53 319 PRO A N 1
ATOM 2495 C CA . PRO A 1 319 ? 30.578 3.134 -22.569 1.00 45.53 319 PRO A CA 1
ATOM 2496 C C . PRO A 1 319 ? 31.959 2.605 -22.203 1.00 45.53 319 PRO A C 1
ATOM 2498 O O . PRO A 1 319 ? 32.972 3.170 -22.622 1.00 45.53 319 PRO A O 1
ATOM 2501 N N . VAL A 1 320 ? 32.009 1.518 -21.437 1.00 41.69 320 VAL A N 1
ATOM 2502 C CA . VAL A 1 320 ? 33.226 0.715 -21.371 1.00 41.69 320 VAL A CA 1
ATOM 2503 C C . VAL A 1 320 ? 33.424 0.177 -22.783 1.00 41.69 320 VAL A C 1
ATOM 2505 O O . VAL A 1 320 ? 32.676 -0.691 -23.235 1.00 41.69 320 VAL A O 1
ATOM 2508 N N . GLU A 1 321 ? 34.369 0.758 -23.522 1.00 34.84 321 GLU A N 1
ATOM 2509 C CA . GLU A 1 321 ? 34.835 0.187 -24.776 1.00 34.84 321 GLU A CA 1
ATOM 2510 C C . GLU A 1 321 ? 35.370 -1.207 -24.457 1.00 34.84 321 GLU A C 1
ATOM 2512 O O . GLU A 1 321 ? 36.500 -1.369 -23.993 1.00 34.84 321 GLU A O 1
ATOM 2517 N N . ASN A 1 322 ? 34.561 -2.234 -24.723 1.00 36.31 322 ASN A N 1
ATOM 2518 C CA . ASN A 1 322 ? 35.099 -3.554 -24.994 1.00 36.31 322 ASN A CA 1
ATOM 2519 C C . ASN A 1 322 ? 35.870 -3.424 -26.304 1.00 36.31 322 ASN A C 1
ATOM 2521 O O . ASN A 1 322 ? 35.340 -3.640 -27.394 1.00 36.31 322 ASN A O 1
ATOM 2525 N N . SER A 1 323 ? 37.120 -2.993 -26.176 1.00 27.66 323 SER A N 1
ATOM 2526 C CA . SER A 1 323 ? 38.128 -3.102 -27.209 1.00 27.66 323 SER A CA 1
ATOM 2527 C C . SER A 1 323 ? 38.251 -4.590 -27.511 1.00 27.66 323 SER A C 1
ATOM 2529 O O . SER A 1 323 ? 38.834 -5.359 -26.749 1.00 27.66 323 SER A O 1
ATOM 2531 N N . ALA A 1 324 ? 37.601 -5.007 -28.595 1.00 29.09 324 ALA A N 1
ATOM 2532 C CA . ALA A 1 324 ? 37.787 -6.323 -29.167 1.00 29.09 324 ALA A CA 1
ATOM 2533 C C . ALA A 1 324 ? 39.284 -6.507 -29.466 1.00 29.09 324 ALA A C 1
ATOM 2535 O O . ALA A 1 324 ? 39.872 -5.708 -30.200 1.00 29.09 324 ALA A O 1
ATOM 2536 N N . GLN A 1 325 ? 39.882 -7.533 -28.859 1.00 30.09 325 GLN A N 1
ATOM 2537 C CA . GLN A 1 325 ? 41.058 -8.206 -29.409 1.00 30.09 325 GLN A CA 1
ATOM 2538 C C . GLN A 1 325 ? 40.607 -9.207 -30.467 1.00 30.09 325 GLN A C 1
ATOM 2540 O O . GLN A 1 325 ? 39.556 -9.854 -30.246 1.00 30.09 325 GLN A O 1
#

Secondary structure (DSSP, 8-state):
--TTT--EEHHHHHHHHT--HHHHHHHHHTTSS--SB--SSTT---EE-HHHHHHHHHHHHHHHTT--HHHHHHHHHHHHHHHHHTTT--S-HHHHHHHHHHHHHHHHHHTT---EEESS-TTSPPPTT--THHHHHHHH-EEE-SSHHHHHHHHHTT---SS-HHHHHHHHHHH-SS-HHHHHHHHHHHHHHHSTTTSPPEEEEEEE-TTS-EEEEEEETTTB-S-STTSPPHHHH-S-EEE-HHHHHHHHHTPPPHHHHHHHHHHHHHHHHHHHTT---EEEE-SSGGG-EEEE-TT--HHHHHHHHHHTT--PPPP------

Solvent-accessible surface area (backbone atoms only — not comparable to full-atom values): 18857 Å² total; per-residue (Å²): 131,65,63,87,81,41,72,35,44,65,66,54,38,18,68,47,34,73,45,57,67,65,60,53,53,49,33,44,73,72,62,52,41,67,59,74,39,61,60,74,64,93,90,36,65,47,23,24,40,52,56,49,37,40,51,48,31,52,53,48,53,47,47,76,75,64,54,50,69,68,62,50,36,60,51,28,51,51,54,50,50,10,49,58,74,52,65,80,58,88,59,54,48,82,46,38,29,53,16,16,48,48,17,31,52,52,49,38,44,78,72,70,43,83,43,75,38,67,62,60,60,91,86,51,84,76,71,87,87,52,60,70,68,64,34,52,51,57,72,66,33,64,36,68,55,91,47,68,66,56,52,52,40,73,77,50,70,84,58,93,55,94,52,59,68,69,58,42,52,56,49,7,69,70,70,32,55,87,33,37,70,38,26,41,51,29,20,69,61,42,30,72,77,79,42,62,45,75,52,73,50,38,30,37,36,42,21,74,46,98,85,78,41,83,44,76,47,77,16,43,70,92,70,54,58,69,81,52,91,88,50,69,52,69,80,78,58,55,75,60,49,80,40,59,49,46,61,54,49,26,63,51,68,73,52,78,53,35,69,56,41,45,44,52,50,50,36,50,51,50,39,53,54,37,45,75,73,73,40,72,53,53,58,44,70,42,93,50,82,90,69,46,66,46,79,48,38,88,97,58,62,65,71,62,53,50,53,53,37,50,74,73,70,46,85,78,74,80,76,81,76,79,76,80,126

Nearest PDB structures (foldseek):
  7xn2-assembly1_A-2  TM=6.958E-01  e=2.605E-04  Nostoc sp. PCC 7120 = FACHB-418
  6pif-assembly1_I  TM=7.572E-01  e=5.432E+00  Vibrio cholerae
  2cg9-assembly1_B  TM=2.180E-01  e=5.667E-01  Saccharomyces cerevisiae

Radius of gyration: 24.22 Å; Cα contacts (8 Å, |Δi|>4): 430; chains: 1; bounding box: 65×66×63 Å

pLDDT: mean 85.7, std 13.12, range [27.66, 98.06]

Sequence (325 aa):
MDPIRALYTRQQVGNLAGLDDTTLNYWSREGLLVPTEGGSGRGSHRRFDFVQVNIAAILGQLRRFGLNISIMRSFASLLQEAAQLGSAREIHPSNYQTAAHLATKLNLFRTGAAVMIPKHHRSEERPTNLHGEAYSDWLLAKRPAETEDQIIDDILGIRDDYDPIQAIVAVAEKIGPNRETVAKIYGELVFDLLAPGYSDAYSWLLGFGPDESWRIEFGFEGGKFFETIGGPSPEDFGPGIFLPVSGIIRKVWGLKTPSEYMRDREAERLRKTLAKAGIVAVITPNEHPDEGLSVNAPGIEWHLIEAVLNKAGFRSQTPVENSAQ